Protein AF-A0A812QHF5-F1 (afdb_monomer_lite)

Sequence (185 aa):
EEADETARQLAIQEGIFAGVSSGGAVSAALKIAQEAPGRVVVCIVCDRGDRYLSTGVFAPPPPLHHSCISANLDLTLRSYQRNLKDQHAPIFALFTAPWCPDCMAALPVVDALFAERVRGGSLLRCIVSKTREEWKDASHPLRSDPRWRERPEAKGLVAVPTLAYLGTAAEPLAQPVIQGGLEGL

Structure (mmCIF, N/CA/C/O backbone):
data_AF-A0A812QHF5-F1
#
_entry.id   AF-A0A812QHF5-F1
#
loop_
_atom_site.group_PDB
_atom_site.id
_atom_site.type_symbol
_atom_site.label_atom_id
_atom_site.label_alt_id
_atom_site.label_comp_id
_atom_site.label_asym_id
_atom_site.label_entity_id
_atom_site.label_seq_id
_atom_site.pdbx_PDB_ins_code
_atom_site.Cartn_x
_atom_site.Cartn_y
_atom_site.Cartn_z
_atom_site.occupancy
_atom_site.B_iso_or_equiv
_atom_site.auth_seq_id
_atom_site.auth_comp_id
_atom_site.auth_asym_id
_atom_site.auth_atom_id
_atom_site.pdbx_PDB_model_num
ATOM 1 N N . GLU A 1 1 ? -5.617 8.478 23.107 1.00 78.31 1 GLU A N 1
ATOM 2 C CA . GLU A 1 1 ? -5.020 7.560 22.117 1.00 78.31 1 GLU A CA 1
ATOM 3 C C . GLU A 1 1 ? -5.910 6.351 21.837 1.00 78.31 1 GLU A C 1
ATOM 5 O O . GLU A 1 1 ? -6.571 6.361 20.811 1.00 78.31 1 GLU A O 1
ATOM 10 N N . GLU A 1 2 ? -6.039 5.368 22.738 1.00 86.50 2 GLU A N 1
ATOM 11 C CA . GLU A 1 2 ? -6.873 4.170 22.480 1.00 86.50 2 GLU A CA 1
ATOM 12 C C . GLU A 1 2 ? -8.366 4.489 22.239 1.00 86.50 2 GLU A C 1
ATOM 14 O O . GLU A 1 2 ? -9.003 3.920 21.353 1.00 86.50 2 GLU A O 1
ATOM 19 N N . ALA A 1 3 ? -8.915 5.451 22.988 1.00 91.69 3 ALA A N 1
ATOM 20 C CA . ALA A 1 3 ? -10.287 5.926 22.815 1.00 91.69 3 ALA A CA 1
ATOM 21 C C . ALA A 1 3 ? -10.510 6.628 21.461 1.00 91.69 3 ALA A C 1
ATOM 23 O O . ALA A 1 3 ? -11.536 6.410 20.821 1.00 91.69 3 ALA A O 1
ATOM 24 N N . ASP A 1 4 ? -9.540 7.433 21.014 1.00 90.38 4 ASP A N 1
ATOM 25 C CA . ASP A 1 4 ? -9.599 8.132 19.725 1.00 90.38 4 ASP A CA 1
ATOM 26 C C . ASP A 1 4 ? -9.561 7.127 18.574 1.00 90.38 4 ASP A C 1
ATOM 28 O O . ASP A 1 4 ? -10.355 7.212 17.641 1.00 90.38 4 ASP A O 1
ATOM 32 N N . GLU A 1 5 ? -8.666 6.140 18.666 1.00 88.94 5 GLU A N 1
ATOM 33 C CA . GLU A 1 5 ? -8.550 5.085 17.665 1.00 88.94 5 GLU A CA 1
ATOM 34 C C . GLU A 1 5 ? -9.821 4.241 17.596 1.00 88.94 5 GLU A C 1
ATOM 36 O O . GLU A 1 5 ? -10.368 4.033 16.518 1.00 88.94 5 GLU A O 1
ATOM 41 N N . THR A 1 6 ? -10.368 3.843 18.744 1.00 92.25 6 THR A N 1
ATOM 42 C CA . THR A 1 6 ? -11.626 3.085 18.783 1.00 92.25 6 THR A CA 1
ATOM 43 C C . THR A 1 6 ? -12.793 3.895 18.209 1.00 92.25 6 THR A C 1
ATOM 45 O O . THR A 1 6 ? -13.616 3.344 17.482 1.00 92.25 6 THR A O 1
ATOM 48 N N . ALA A 1 7 ? -12.853 5.210 18.458 1.00 92.12 7 ALA A N 1
ATOM 49 C CA . ALA A 1 7 ? -13.855 6.086 17.846 1.00 92.12 7 ALA A CA 1
ATOM 50 C C . ALA A 1 7 ? -13.726 6.148 16.311 1.00 92.12 7 ALA A C 1
ATOM 52 O O . ALA A 1 7 ? -14.740 6.145 15.610 1.00 92.12 7 ALA A O 1
ATOM 53 N N . ARG A 1 8 ? -12.500 6.147 15.766 1.00 89.31 8 ARG A N 1
ATOM 54 C CA . ARG A 1 8 ? -12.274 6.041 14.311 1.00 89.31 8 ARG A CA 1
ATOM 55 C C . ARG A 1 8 ? -12.711 4.688 13.767 1.00 89.31 8 ARG A C 1
ATOM 57 O O . ARG A 1 8 ? -13.397 4.646 12.749 1.00 89.31 8 ARG A O 1
ATOM 64 N N . GLN A 1 9 ? -12.340 3.600 14.437 1.00 88.50 9 GLN A N 1
ATOM 65 C CA . GLN A 1 9 ? -12.706 2.249 14.011 1.00 88.50 9 GLN A CA 1
ATOM 66 C C . GLN A 1 9 ? -14.226 2.052 14.021 1.00 88.50 9 GLN A C 1
ATOM 68 O O . GLN A 1 9 ? -14.758 1.508 13.062 1.00 88.50 9 GLN A O 1
ATOM 73 N N . LEU A 1 10 ? -14.943 2.584 15.017 1.00 91.12 10 LEU A N 1
ATOM 74 C CA . LEU A 1 10 ? -16.413 2.600 15.034 1.00 91.12 10 LEU A CA 1
ATOM 75 C C . LEU A 1 10 ? -17.010 3.291 13.803 1.00 91.12 10 LEU A C 1
ATOM 77 O O . LEU A 1 10 ? -17.964 2.787 13.213 1.00 91.12 10 LEU A O 1
ATOM 81 N N . ALA A 1 11 ? -16.444 4.424 13.389 1.00 89.88 11 ALA A N 1
ATOM 82 C CA . ALA A 1 11 ? -16.916 5.137 12.208 1.00 89.88 11 ALA A CA 1
ATOM 83 C C . ALA A 1 11 ? -16.627 4.368 10.904 1.00 89.88 11 ALA A C 1
ATOM 85 O O . ALA A 1 11 ? -17.463 4.372 10.004 1.00 89.88 11 ALA A O 1
ATOM 86 N N . ILE A 1 12 ? -15.466 3.710 10.803 1.00 85.44 12 ILE A N 1
ATOM 87 C CA . ILE A 1 12 ? -15.011 3.001 9.593 1.00 85.44 12 ILE A CA 1
ATOM 88 C C . ILE A 1 12 ? -15.673 1.627 9.443 1.00 85.44 12 ILE A C 1
ATOM 90 O O . ILE A 1 12 ? -16.097 1.272 8.347 1.00 85.44 12 ILE A O 1
ATOM 94 N N . GLN A 1 13 ? -15.724 0.847 10.521 1.00 88.81 13 GLN A N 1
ATOM 95 C CA . GLN A 1 13 ? -16.158 -0.551 10.495 1.00 88.81 13 GLN A CA 1
ATOM 96 C C . GLN A 1 13 ? -17.669 -0.683 10.695 1.00 88.81 13 GLN A C 1
ATOM 98 O O . GLN A 1 13 ? -18.311 -1.465 10.004 1.00 88.81 13 GLN A O 1
ATOM 103 N N . GLU A 1 14 ? -18.240 0.121 11.597 1.00 90.31 14 GLU A N 1
ATOM 104 C CA . GLU A 1 14 ? -19.641 -0.009 12.025 1.00 90.31 14 GLU A CA 1
ATOM 105 C C . GLU A 1 14 ? -20.536 1.132 11.512 1.00 90.31 14 GLU A C 1
ATOM 107 O O . GLU A 1 14 ? -21.751 1.117 11.706 1.00 90.31 14 GLU A O 1
ATOM 112 N N . GLY A 1 15 ? -19.957 2.168 10.891 1.00 90.81 15 GLY A N 1
ATOM 113 C CA . GLY A 1 15 ? -20.690 3.374 10.487 1.00 90.81 15 GLY A CA 1
ATOM 114 C C . GLY A 1 15 ? -21.205 4.210 11.667 1.00 90.81 15 GLY A C 1
ATOM 115 O O . GLY A 1 15 ? -22.052 5.088 11.488 1.00 90.81 15 GLY A O 1
ATOM 116 N N . ILE A 1 16 ? -20.708 3.959 12.883 1.00 92.44 16 ILE A N 1
ATOM 117 C CA . ILE A 1 16 ? -21.117 4.664 14.100 1.00 92.44 16 ILE A CA 1
ATOM 118 C C . ILE A 1 16 ? -20.185 5.854 14.310 1.00 92.44 16 ILE A C 1
ATOM 120 O O . ILE A 1 16 ? -19.088 5.743 14.854 1.00 92.44 16 ILE A O 1
ATOM 124 N N . PHE A 1 17 ? -20.642 7.027 13.882 1.00 91.94 17 PHE A N 1
ATOM 125 C CA . PHE A 1 17 ? -19.880 8.262 14.007 1.00 91.94 17 PHE A CA 1
ATOM 126 C C . PHE A 1 17 ? -20.091 8.916 15.383 1.00 91.94 17 PHE A C 1
ATOM 128 O O . PHE A 1 17 ? -21.055 9.661 15.582 1.00 91.94 17 PHE A O 1
ATOM 135 N N . ALA A 1 18 ? -19.193 8.635 16.334 1.00 94.00 18 ALA A N 1
ATOM 136 C CA . ALA A 1 18 ? -19.322 8.993 17.753 1.00 94.00 18 ALA A CA 1
ATOM 137 C C . ALA A 1 18 ? -18.097 9.730 18.322 1.00 94.00 18 ALA A C 1
ATOM 139 O O . ALA A 1 18 ? -17.017 9.689 17.747 1.00 94.00 18 ALA A O 1
ATOM 140 N N . GLY A 1 19 ? -18.234 10.406 19.462 1.00 93.94 19 GLY A N 1
ATOM 141 C CA . GLY A 1 19 ? -17.126 11.110 20.110 1.00 93.94 19 GLY A CA 1
ATOM 142 C C . GLY A 1 19 ? -16.115 10.205 20.822 1.00 93.94 19 GLY A C 1
ATOM 143 O O . GLY A 1 19 ? -16.309 9.000 20.999 1.00 93.94 19 GLY A O 1
ATOM 144 N N . VAL A 1 20 ? -15.028 10.820 21.297 1.00 92.94 20 VAL A N 1
ATOM 145 C CA . VAL A 1 20 ? -13.909 10.133 21.978 1.00 92.94 20 VAL A CA 1
ATOM 146 C C . VAL A 1 20 ? -14.370 9.358 23.212 1.00 92.94 20 VAL A C 1
ATOM 148 O O . VAL A 1 20 ? -13.911 8.244 23.453 1.00 92.94 20 VAL A O 1
ATOM 151 N N . SER A 1 21 ? -15.306 9.911 23.991 1.00 94.88 21 SER A N 1
ATOM 152 C CA . SER A 1 21 ? -15.808 9.227 25.190 1.00 94.88 21 SER A CA 1
ATOM 153 C C . SER A 1 21 ? -16.551 7.936 24.842 1.00 94.88 21 SER A C 1
ATOM 155 O O . SER A 1 21 ? -16.419 6.946 25.560 1.00 94.88 21 SER A O 1
ATOM 157 N N . SER A 1 22 ? -17.293 7.934 23.735 1.00 95.56 22 SER A N 1
ATOM 158 C CA . SER A 1 22 ? -17.960 6.744 23.205 1.00 95.56 22 SER A CA 1
ATOM 159 C C . SER A 1 22 ? -16.938 5.705 22.729 1.00 95.56 22 SER A C 1
ATOM 161 O O . SER A 1 22 ? -17.067 4.524 23.049 1.00 95.56 22 SER A O 1
ATOM 16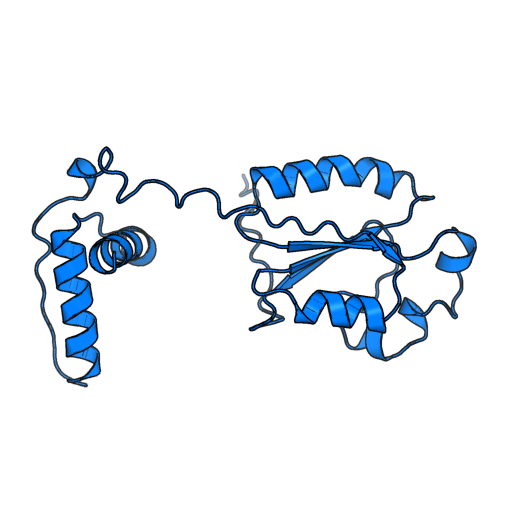3 N N . GLY A 1 23 ? -15.866 6.144 22.057 1.00 94.81 23 GLY A N 1
ATOM 164 C CA . GLY A 1 23 ? -14.737 5.278 21.699 1.00 94.81 23 GLY A CA 1
ATOM 165 C C . GLY A 1 23 ? -14.072 4.631 22.918 1.00 94.81 23 GLY A C 1
ATOM 166 O O . GLY A 1 23 ? -13.796 3.433 22.912 1.00 94.81 23 GLY A O 1
ATOM 167 N N . GLY A 1 24 ? -13.892 5.381 24.008 1.00 95.88 24 GLY A N 1
ATOM 168 C CA . GLY A 1 24 ? -13.383 4.844 25.275 1.00 95.88 24 GLY A CA 1
ATOM 169 C C . GLY A 1 24 ? -14.307 3.795 25.904 1.00 95.88 24 GLY A C 1
ATOM 170 O O . GLY A 1 24 ? -13.834 2.753 26.359 1.00 95.88 24 GLY A O 1
ATOM 171 N N . ALA A 1 25 ? -15.623 4.031 25.888 1.00 97.00 25 ALA A N 1
ATOM 172 C CA . ALA A 1 25 ? -16.605 3.080 26.408 1.00 97.00 25 ALA A CA 1
ATOM 173 C C . ALA A 1 25 ? -16.601 1.759 25.621 1.00 97.00 25 ALA A C 1
ATOM 175 O O . ALA A 1 25 ? -16.616 0.685 26.223 1.00 97.00 25 ALA A O 1
ATOM 176 N N . VAL A 1 26 ? -16.527 1.833 24.289 1.00 96.31 26 VAL A N 1
ATOM 177 C CA . VAL A 1 26 ? -16.445 0.649 23.421 1.00 96.31 26 VAL A CA 1
ATOM 178 C C . VAL A 1 26 ? -15.118 -0.084 23.604 1.00 96.31 26 VAL A C 1
ATOM 180 O O . VAL A 1 26 ? -15.117 -1.306 23.721 1.00 96.31 26 VAL A O 1
ATOM 183 N N . SER A 1 27 ? -13.997 0.635 23.702 1.00 96.31 27 SER A N 1
ATOM 184 C CA . SER A 1 27 ? -12.679 0.033 23.949 1.00 96.31 27 SER A CA 1
ATOM 185 C C . SER A 1 27 ? -12.679 -0.811 25.228 1.00 96.31 27 SER A C 1
ATOM 187 O O . SER A 1 27 ? -12.254 -1.968 25.221 1.00 96.31 27 SER A O 1
ATOM 189 N N . ALA A 1 28 ? -13.233 -0.272 26.318 1.00 96.00 28 ALA A N 1
ATOM 190 C CA . ALA A 1 28 ? -13.381 -1.009 27.568 1.00 96.00 28 ALA A CA 1
ATOM 191 C C . ALA A 1 28 ? -14.347 -2.197 27.430 1.00 96.00 28 ALA A C 1
ATOM 193 O O . ALA A 1 28 ? -14.053 -3.288 27.919 1.00 96.00 28 ALA A O 1
ATOM 194 N N . ALA A 1 29 ? -15.475 -2.015 26.737 1.00 96.19 29 ALA A N 1
ATOM 195 C CA . ALA A 1 29 ? -16.451 -3.078 26.515 1.00 96.19 29 ALA A CA 1
ATOM 196 C C . ALA A 1 29 ? -15.866 -4.262 25.731 1.00 96.19 29 ALA A C 1
ATOM 198 O O . ALA A 1 29 ? -16.124 -5.408 26.093 1.00 96.19 29 ALA A O 1
ATOM 199 N N . LEU A 1 30 ? -15.041 -4.004 24.711 1.00 94.25 30 LEU A N 1
ATOM 200 C CA . LEU A 1 30 ? -14.354 -5.043 23.939 1.00 94.25 30 LEU A CA 1
ATOM 201 C C . LEU A 1 30 ? -13.401 -5.865 24.814 1.00 94.25 30 LEU A C 1
ATOM 203 O O . LEU A 1 30 ? -13.400 -7.091 24.722 1.00 94.25 30 LEU A O 1
ATOM 207 N N . LYS A 1 31 ? -12.643 -5.215 25.705 1.00 94.50 31 LYS A N 1
ATOM 208 C CA . LYS A 1 31 ? -11.763 -5.906 26.666 1.00 94.50 31 LYS A CA 1
ATOM 209 C C . LYS A 1 31 ? -12.563 -6.786 27.628 1.00 94.50 31 LYS A C 1
ATOM 211 O O . LYS A 1 31 ? -12.249 -7.958 27.797 1.00 94.50 31 LYS A O 1
ATOM 216 N N . ILE A 1 32 ? -13.655 -6.258 28.184 1.00 94.94 32 ILE A N 1
ATOM 217 C CA . ILE A 1 32 ? -14.549 -7.023 29.071 1.00 94.94 32 ILE A CA 1
ATOM 218 C C . ILE A 1 32 ? -15.164 -8.219 28.331 1.00 94.94 32 ILE A C 1
ATOM 220 O O . ILE A 1 32 ? -15.255 -9.312 28.886 1.00 94.94 32 ILE A O 1
ATOM 224 N N . ALA A 1 33 ? -15.572 -8.040 27.074 1.00 94.50 33 ALA A N 1
ATOM 225 C CA . ALA A 1 33 ? -16.158 -9.109 26.270 1.00 94.50 33 ALA A CA 1
ATOM 226 C C . ALA A 1 33 ? -15.165 -10.252 25.997 1.00 94.50 33 ALA A C 1
ATOM 228 O O . ALA A 1 33 ? -15.573 -11.413 25.970 1.00 94.50 33 ALA A O 1
ATOM 229 N N . GLN A 1 34 ? -13.871 -9.946 25.846 1.00 94.62 34 GLN A N 1
ATOM 230 C CA . GLN A 1 34 ? -12.817 -10.960 25.710 1.00 94.62 34 GLN A CA 1
ATOM 231 C C . GLN A 1 34 ? -12.650 -11.796 26.987 1.00 94.62 34 GLN A C 1
ATOM 233 O O . GLN A 1 34 ? -12.414 -13.000 26.905 1.00 94.62 34 GLN A O 1
ATOM 238 N N . GLU A 1 35 ? -12.811 -11.183 28.161 1.00 95.31 35 GLU A N 1
ATOM 239 C CA . GLU A 1 35 ? -12.695 -11.859 29.460 1.00 95.31 35 GLU A CA 1
ATOM 240 C C . GLU A 1 35 ? -13.971 -12.621 29.868 1.00 95.31 35 GLU A C 1
ATOM 242 O O . GLU A 1 35 ? -13.915 -13.528 30.701 1.00 95.31 35 GLU A O 1
ATOM 247 N N . ALA A 1 36 ? -15.123 -12.288 29.277 1.00 93.06 36 ALA A N 1
ATOM 248 C CA . ALA A 1 36 ? -16.430 -12.847 29.624 1.00 93.06 36 ALA A CA 1
ATOM 249 C C . ALA A 1 36 ? -17.132 -13.527 28.425 1.00 93.06 36 ALA A C 1
ATOM 251 O O . ALA A 1 36 ? -18.208 -13.083 28.000 1.00 93.06 36 ALA A O 1
ATOM 252 N N . PRO A 1 37 ? -16.581 -14.632 27.885 1.00 91.88 37 PRO A N 1
ATOM 253 C CA . PRO A 1 37 ? -17.155 -15.312 26.729 1.00 91.88 37 PRO A CA 1
ATOM 254 C C . PRO A 1 37 ? -18.575 -15.824 27.011 1.00 91.88 37 PRO A C 1
ATOM 256 O O . PRO A 1 37 ? -18.877 -16.352 28.083 1.00 91.88 37 PRO A O 1
ATOM 259 N N . GLY A 1 38 ? -19.467 -15.668 26.030 1.00 93.38 38 GLY A N 1
ATOM 260 C CA . GLY A 1 38 ? -20.874 -16.072 26.138 1.00 93.38 38 GLY A CA 1
ATOM 261 C C . GLY A 1 38 ? -21.758 -15.119 26.952 1.00 93.38 38 GLY A C 1
ATOM 262 O O . GLY A 1 38 ? -22.914 -15.446 27.222 1.00 93.38 38 GLY A O 1
ATOM 263 N N . ARG A 1 39 ? -21.250 -13.947 27.355 1.00 94.56 39 ARG A N 1
ATOM 264 C CA . ARG A 1 39 ? -22.036 -12.879 27.990 1.00 94.56 39 ARG A CA 1
ATOM 265 C C . ARG A 1 39 ? -22.313 -11.741 27.010 1.00 94.56 39 ARG A C 1
ATOM 267 O O . ARG A 1 39 ? -21.562 -11.515 26.069 1.00 94.56 39 ARG A O 1
ATOM 274 N N . VAL A 1 40 ? -23.397 -11.010 27.266 1.00 95.62 40 VAL A N 1
ATOM 275 C CA . VAL A 1 40 ? -23.729 -9.779 26.539 1.00 95.62 40 VAL A CA 1
ATOM 276 C C . VAL A 1 40 ? -23.149 -8.596 27.303 1.00 95.62 40 VAL A C 1
ATOM 278 O O . VAL A 1 40 ? -23.470 -8.400 28.476 1.00 95.62 40 VAL A O 1
ATOM 281 N N . VAL A 1 41 ? -22.308 -7.810 26.635 1.00 94.69 41 VAL A N 1
ATOM 282 C CA . VAL A 1 41 ? -21.746 -6.561 27.159 1.00 94.69 41 VAL A CA 1
ATOM 283 C C . VAL A 1 41 ? -22.426 -5.396 26.451 1.00 94.69 41 VAL A C 1
ATOM 285 O O . VAL A 1 41 ? -22.581 -5.413 25.233 1.00 94.69 41 VAL A O 1
ATOM 288 N N . VAL A 1 42 ? -22.845 -4.392 27.219 1.00 95.50 42 VAL A N 1
ATOM 289 C CA . VAL A 1 42 ? -23.514 -3.192 26.704 1.00 95.50 42 VAL A CA 1
ATOM 290 C C . VAL A 1 42 ? -22.688 -1.968 27.078 1.00 95.50 42 VAL A C 1
ATOM 292 O O . VAL A 1 42 ? -22.259 -1.829 28.222 1.00 95.50 42 VAL A O 1
ATOM 295 N N . CYS A 1 43 ? -22.502 -1.060 26.125 1.00 94.94 43 CYS A N 1
ATOM 296 C CA . CYS A 1 43 ? -21.908 0.256 26.336 1.00 94.94 43 CYS A CA 1
ATOM 297 C C . CYS A 1 43 ? -22.767 1.342 25.680 1.00 94.94 43 CYS A C 1
ATOM 299 O O . CYS A 1 43 ? -23.596 1.059 24.816 1.00 94.94 43 CYS A O 1
ATOM 301 N N . ILE A 1 44 ? -22.571 2.590 26.103 1.00 95.56 44 ILE A N 1
ATOM 302 C CA . ILE A 1 44 ? -23.371 3.733 25.657 1.00 95.56 44 ILE A CA 1
ATOM 303 C C . ILE A 1 44 ? -22.528 4.622 24.747 1.00 95.56 44 ILE A C 1
ATOM 305 O O . ILE A 1 44 ? -21.427 5.030 25.114 1.00 95.56 44 ILE A O 1
ATOM 309 N N . VAL A 1 45 ? -23.094 4.966 23.592 1.00 95.19 45 VAL A N 1
ATOM 310 C CA . VAL A 1 45 ? -22.614 6.053 22.737 1.00 95.19 45 VAL A CA 1
ATOM 311 C C . VAL A 1 45 ? -23.274 7.342 23.222 1.00 95.19 45 VAL A C 1
ATOM 313 O O . VAL A 1 45 ? -24.492 7.492 23.134 1.00 95.19 45 VAL A O 1
ATOM 316 N N . CYS A 1 46 ? -22.488 8.236 23.816 1.00 90.56 46 CYS A N 1
ATOM 317 C CA . CYS A 1 46 ? -22.993 9.402 24.544 1.00 90.56 46 CYS A CA 1
ATOM 318 C C . CYS A 1 46 ? -23.142 10.663 23.677 1.00 90.56 46 CYS A C 1
ATOM 320 O O . CYS A 1 46 ? -23.760 11.636 24.111 1.00 90.56 46 CYS A O 1
ATOM 322 N N . ASP A 1 47 ? -22.612 10.653 22.454 1.00 91.50 47 ASP A N 1
ATOM 323 C CA . ASP A 1 47 ? -22.597 11.790 21.539 1.00 91.50 47 ASP A CA 1
ATOM 324 C C . ASP A 1 47 ? -22.364 11.388 20.072 1.00 91.50 47 ASP A C 1
ATOM 326 O O . ASP A 1 47 ? -22.041 10.247 19.744 1.00 91.50 47 ASP A O 1
ATOM 330 N N . ARG A 1 48 ? -22.546 12.363 19.172 1.00 90.81 48 ARG A N 1
ATOM 331 C CA . ARG A 1 48 ? -22.257 12.239 17.739 1.00 90.81 48 ARG A CA 1
ATOM 332 C C . ARG A 1 48 ? -20.875 12.813 17.411 1.00 90.81 48 ARG A C 1
ATOM 334 O O . ARG A 1 48 ? -20.436 13.793 18.018 1.00 90.81 48 ARG A O 1
ATOM 341 N N . GLY A 1 49 ? -20.212 12.210 16.428 1.00 86.88 49 GLY A N 1
ATOM 342 C CA . GLY A 1 49 ? -18.843 12.527 16.013 1.00 86.88 49 GLY A CA 1
ATOM 343 C C . GLY A 1 49 ? -18.669 13.879 15.310 1.00 86.88 49 GLY A C 1
ATOM 344 O O . GLY A 1 49 ? -17.552 14.389 15.247 1.00 86.88 49 GLY A O 1
ATOM 345 N N . ASP A 1 50 ? -19.745 14.516 14.833 1.00 89.12 50 ASP A N 1
ATOM 346 C CA . ASP A 1 50 ? -19.700 15.790 14.092 1.00 89.12 50 ASP A CA 1
ATOM 347 C C . ASP A 1 50 ? -19.098 16.932 14.919 1.00 89.12 50 ASP A C 1
ATOM 349 O O . ASP A 1 50 ? -18.397 17.796 14.392 1.00 89.12 50 ASP A O 1
ATOM 353 N N . ARG A 1 51 ? -19.271 16.873 16.242 1.00 87.12 51 ARG A N 1
ATOM 354 C CA . ARG A 1 51 ? -18.682 17.818 17.201 1.00 87.12 51 ARG A CA 1
ATOM 355 C C . ARG A 1 51 ? -17.154 17.754 17.284 1.00 87.12 51 ARG A C 1
ATOM 357 O O . ARG A 1 51 ? -16.546 18.659 17.846 1.00 87.12 51 ARG A O 1
ATOM 364 N N . TYR A 1 52 ? -16.538 16.709 16.736 1.00 87.00 52 TYR A N 1
ATOM 365 C CA . TYR A 1 52 ? -15.106 16.420 16.853 1.00 87.00 52 TYR A CA 1
ATOM 366 C C . TYR A 1 52 ? -14.349 16.586 15.528 1.00 87.00 52 TYR A C 1
ATOM 368 O O . TYR A 1 52 ? -13.159 16.289 15.445 1.00 87.00 52 TYR A O 1
ATOM 376 N N . LEU A 1 53 ? -15.000 17.096 14.478 1.00 84.44 53 LEU A N 1
ATOM 377 C CA . LEU A 1 53 ? -14.351 17.309 13.179 1.00 84.44 53 LEU A CA 1
ATOM 378 C C . LEU A 1 53 ? -13.173 18.293 13.262 1.00 84.44 53 LEU A C 1
ATOM 380 O O . LEU A 1 53 ? -12.159 18.100 12.598 1.00 84.44 53 LEU A O 1
ATOM 384 N N . SER A 1 54 ? -13.269 19.317 14.114 1.00 85.12 54 SER A N 1
ATOM 385 C CA . SER A 1 54 ? -12.213 20.320 14.301 1.00 85.12 54 SER A CA 1
ATOM 386 C C . SER A 1 54 ? -11.147 19.925 15.326 1.00 85.12 54 SER A C 1
ATOM 388 O O . SER A 1 54 ? -10.168 20.650 15.482 1.00 85.12 54 SER A O 1
ATOM 390 N N . THR A 1 55 ? -11.320 18.815 16.053 1.00 82.62 55 THR A N 1
ATOM 391 C CA . THR A 1 55 ? -10.393 18.404 17.124 1.00 82.62 55 THR A CA 1
ATOM 392 C C . THR A 1 55 ? -9.262 17.508 16.621 1.00 82.62 55 THR A C 1
ATOM 394 O O . THR A 1 55 ? -8.346 17.196 17.375 1.00 82.62 55 THR A O 1
ATOM 397 N N . GLY A 1 56 ? -9.321 17.074 15.358 1.00 81.38 56 GLY A N 1
ATOM 398 C CA . GLY A 1 56 ? -8.337 16.171 14.761 1.00 81.38 56 GLY A CA 1
ATOM 399 C C . GLY A 1 56 ? -8.551 14.689 15.087 1.00 81.38 56 GLY A C 1
ATOM 400 O O . GLY A 1 56 ? -7.829 13.846 14.561 1.00 81.38 56 GLY A O 1
ATOM 401 N N . VAL A 1 57 ? -9.570 14.338 15.880 1.00 83.44 57 VAL A N 1
ATOM 402 C CA . VAL A 1 57 ? -9.929 12.934 16.171 1.00 83.44 57 VAL A CA 1
ATOM 403 C C . VAL A 1 57 ? -10.221 12.179 14.877 1.00 83.44 57 VAL A C 1
ATOM 405 O O . VAL A 1 57 ? -9.715 11.081 14.684 1.00 83.44 57 VAL A O 1
ATOM 408 N N . PHE A 1 58 ? -10.946 12.812 13.955 1.00 83.81 58 PHE A N 1
ATOM 409 C CA . PHE A 1 58 ? -11.252 12.282 12.623 1.00 83.81 58 PHE A CA 1
ATOM 410 C C . PHE A 1 58 ? -10.389 12.876 11.515 1.00 83.81 58 PHE A C 1
ATOM 412 O O . PHE A 1 58 ? -10.702 12.702 10.336 1.00 83.81 58 PHE A O 1
ATOM 419 N N . ALA A 1 59 ? -9.320 13.597 11.867 1.00 73.25 59 ALA A N 1
ATOM 420 C CA . ALA A 1 59 ? -8.372 13.991 10.845 1.00 73.25 59 ALA A CA 1
ATOM 421 C C . ALA A 1 59 ? -7.845 12.714 10.178 1.00 73.25 59 ALA A C 1
ATOM 423 O O . ALA A 1 59 ? -7.594 11.721 10.875 1.00 73.25 59 ALA A O 1
ATOM 424 N N . PRO A 1 60 ? -7.684 12.715 8.842 1.00 58.19 60 PRO A N 1
ATOM 425 C CA . PRO A 1 60 ? -6.987 11.626 8.186 1.00 58.19 60 PRO A CA 1
ATOM 426 C C . PRO A 1 60 ? -5.655 11.431 8.916 1.00 58.19 60 PRO A C 1
ATOM 428 O O . PRO A 1 60 ? -5.042 12.436 9.299 1.00 58.19 60 PRO A O 1
ATOM 431 N N . PRO A 1 61 ? -5.212 10.178 9.134 1.00 52.22 61 PRO A N 1
ATOM 432 C CA . PRO A 1 61 ? -3.961 9.934 9.832 1.00 52.22 61 PRO A CA 1
ATOM 433 C C . PRO A 1 61 ? -2.878 10.809 9.194 1.00 52.22 61 PRO A C 1
ATOM 435 O O . PRO A 1 61 ? -2.895 10.950 7.956 1.00 52.22 61 PRO A O 1
ATOM 438 N N . PRO A 1 62 ? -1.997 11.436 10.006 1.00 45.41 62 PRO A N 1
ATOM 439 C CA . PRO A 1 62 ? -0.908 12.237 9.469 1.00 45.41 62 PRO A CA 1
ATOM 440 C C . PRO A 1 62 ? -0.226 11.405 8.384 1.00 45.41 62 PRO A C 1
ATOM 442 O O . PRO A 1 62 ? -0.123 10.185 8.561 1.00 45.41 62 PRO A O 1
ATOM 445 N N . PRO A 1 63 ? 0.156 12.005 7.240 1.00 45.59 63 PRO A N 1
ATOM 446 C CA . PRO A 1 63 ? 0.812 11.255 6.183 1.00 45.59 63 PRO A CA 1
ATOM 447 C C . PRO A 1 63 ? 1.952 10.475 6.827 1.00 45.59 63 PRO A C 1
ATOM 449 O O . PRO A 1 63 ? 2.867 11.074 7.393 1.00 45.59 63 PRO A O 1
ATOM 452 N N . LEU A 1 64 ? 1.827 9.141 6.836 1.00 44.50 64 LEU A N 1
ATOM 453 C CA . LEU A 1 64 ? 2.863 8.278 7.380 1.00 44.50 64 LEU A CA 1
ATOM 454 C C . LEU A 1 64 ? 4.145 8.685 6.668 1.00 44.50 64 LEU A C 1
ATOM 456 O O . LEU A 1 64 ? 4.155 8.774 5.437 1.00 44.50 64 LEU A O 1
ATOM 460 N N . HIS A 1 65 ? 5.162 9.021 7.460 1.00 41.53 65 HIS A N 1
ATOM 461 C CA . HIS A 1 65 ? 6.463 9.461 6.983 1.00 41.53 65 HIS A CA 1
ATOM 462 C C . HIS A 1 65 ? 6.872 8.549 5.824 1.00 41.53 65 HIS A C 1
ATOM 464 O O . HIS A 1 65 ? 7.018 7.339 5.986 1.00 41.53 65 HIS A O 1
ATOM 470 N N . HIS A 1 66 ? 6.942 9.122 4.630 1.00 41.06 66 HIS A N 1
ATOM 471 C CA . HIS A 1 66 ? 7.182 8.407 3.388 1.00 41.06 66 HIS A CA 1
ATOM 472 C C . HIS A 1 66 ? 8.625 7.914 3.395 1.00 41.06 66 HIS A C 1
ATOM 474 O O . HIS A 1 66 ? 9.532 8.579 2.903 1.00 41.06 66 HIS A O 1
ATOM 480 N N . SER A 1 67 ? 8.856 6.715 3.917 1.00 43.94 67 SER A N 1
ATOM 481 C CA . SER A 1 67 ? 10.004 5.909 3.523 1.00 43.94 67 SER A CA 1
ATOM 482 C C . SER A 1 67 ? 9.691 5.265 2.175 1.00 43.94 67 SER A C 1
ATOM 484 O O . SER A 1 67 ? 9.607 4.047 2.051 1.00 43.94 67 SER A O 1
ATOM 486 N N . CYS A 1 68 ? 9.525 6.091 1.137 1.00 42.72 68 CYS A N 1
ATOM 487 C CA . CYS A 1 68 ? 9.748 5.640 -0.231 1.00 42.72 68 CYS A CA 1
ATOM 488 C C . CYS A 1 68 ? 11.238 5.305 -0.344 1.00 42.72 68 CYS A C 1
ATOM 490 O O . CYS A 1 68 ? 12.044 6.117 -0.793 1.00 42.72 68 CYS A O 1
ATOM 492 N N . ILE A 1 69 ? 11.629 4.113 0.107 1.00 49.62 69 ILE A N 1
ATOM 493 C CA . ILE A 1 69 ? 12.969 3.579 -0.122 1.00 49.62 69 ILE A CA 1
ATOM 494 C C . ILE A 1 69 ? 13.015 3.165 -1.593 1.00 49.62 69 ILE A C 1
ATOM 496 O O . ILE A 1 69 ? 12.880 1.994 -1.930 1.00 49.62 69 ILE A O 1
ATOM 500 N N . SER A 1 70 ? 13.181 4.147 -2.481 1.00 50.72 70 SER A N 1
ATOM 501 C CA . SER A 1 70 ? 13.567 3.905 -3.870 1.00 50.72 70 SER A CA 1
ATOM 502 C C . SER A 1 70 ? 15.016 3.423 -3.876 1.00 50.72 70 SER A C 1
ATOM 504 O O . SER A 1 70 ? 15.947 4.197 -4.079 1.00 50.72 70 SER A O 1
ATOM 506 N N . ALA A 1 71 ? 15.220 2.137 -3.615 1.00 54.59 71 ALA A N 1
ATOM 507 C CA . ALA A 1 71 ? 16.495 1.492 -3.873 1.00 54.59 71 ALA A CA 1
ATOM 508 C C . ALA A 1 71 ? 16.513 1.059 -5.341 1.00 54.59 71 ALA A C 1
ATOM 510 O O . ALA A 1 71 ? 15.723 0.204 -5.739 1.00 54.59 71 ALA A O 1
ATOM 511 N N . ASN A 1 72 ? 17.401 1.654 -6.141 1.00 56.00 72 ASN A N 1
ATOM 512 C CA . ASN A 1 72 ? 17.733 1.126 -7.461 1.00 56.00 72 ASN A CA 1
ATOM 513 C C . ASN A 1 72 ? 18.578 -0.126 -7.260 1.00 56.00 72 ASN A C 1
ATOM 515 O O . ASN A 1 72 ? 19.732 -0.051 -6.833 1.00 56.00 72 ASN A O 1
ATOM 519 N N . LEU A 1 73 ? 17.978 -1.278 -7.523 1.00 61.38 73 LEU A N 1
ATOM 520 C CA . LEU A 1 73 ? 18.598 -2.561 -7.276 1.00 61.38 73 LEU A CA 1
ATOM 521 C C . LEU A 1 73 ? 19.034 -3.207 -8.589 1.00 61.38 73 LEU A C 1
ATOM 523 O O . LEU A 1 73 ? 18.180 -3.590 -9.387 1.00 61.38 73 LEU A O 1
ATOM 527 N N . ASP A 1 74 ? 20.344 -3.404 -8.772 1.00 63.75 74 ASP A N 1
ATOM 528 C CA . ASP A 1 74 ? 20.840 -4.408 -9.721 1.00 63.75 74 ASP A CA 1
ATOM 529 C C 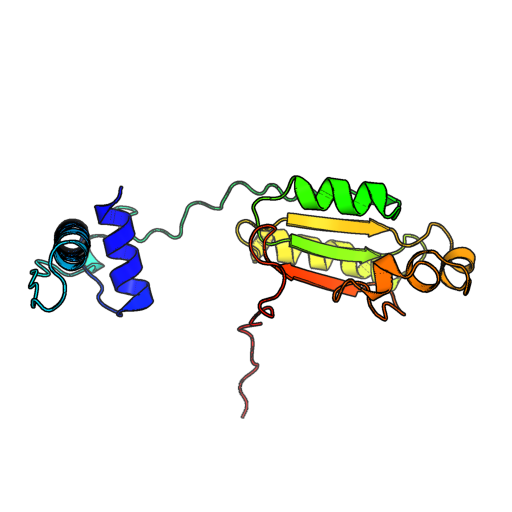. ASP A 1 74 ? 20.308 -5.772 -9.248 1.00 63.75 74 ASP A C 1
ATOM 531 O O . ASP A 1 74 ? 20.613 -6.217 -8.132 1.00 63.75 74 ASP A O 1
ATOM 535 N N . LEU A 1 75 ? 19.447 -6.398 -10.057 1.00 68.38 75 LEU A N 1
ATOM 536 C CA . LEU A 1 75 ? 18.561 -7.478 -9.623 1.00 68.38 75 LEU A CA 1
ATOM 537 C C . LEU A 1 75 ? 19.281 -8.820 -9.423 1.00 68.38 75 LEU A C 1
ATOM 539 O O . LEU A 1 75 ? 19.081 -9.801 -10.136 1.00 68.38 75 LEU A O 1
ATOM 543 N N . THR A 1 76 ? 20.098 -8.889 -8.378 1.00 72.50 76 THR A N 1
ATOM 544 C CA . THR A 1 76 ? 20.572 -10.152 -7.817 1.00 72.50 76 THR A CA 1
ATOM 545 C C . THR A 1 76 ? 19.577 -10.649 -6.773 1.00 72.50 76 THR A C 1
ATOM 547 O O . THR A 1 76 ? 19.069 -9.876 -5.957 1.00 72.50 76 THR A O 1
ATOM 550 N N . LEU A 1 77 ? 19.329 -11.963 -6.743 1.00 70.25 77 LEU A N 1
ATOM 551 C CA . LEU A 1 77 ? 18.385 -12.562 -5.792 1.00 70.25 77 LEU A CA 1
ATOM 552 C C . LEU A 1 77 ? 18.736 -12.224 -4.334 1.00 70.25 77 LEU A C 1
ATOM 554 O O . LEU A 1 77 ? 17.851 -11.937 -3.535 1.00 70.25 77 LEU A O 1
ATOM 558 N N . ARG A 1 78 ? 20.032 -12.211 -3.993 1.00 73.31 78 ARG A N 1
ATOM 559 C CA . ARG A 1 78 ? 20.502 -11.866 -2.642 1.00 73.31 78 ARG A CA 1
ATOM 560 C C . ARG A 1 78 ? 20.135 -10.438 -2.258 1.00 73.31 78 ARG A C 1
ATOM 562 O O . ARG A 1 78 ? 19.665 -10.213 -1.146 1.00 73.31 78 ARG A O 1
ATOM 569 N N . SER A 1 79 ? 20.348 -9.488 -3.165 1.00 72.75 79 SER A N 1
ATOM 570 C CA . SER A 1 79 ? 20.040 -8.089 -2.891 1.00 72.75 79 SER A CA 1
ATOM 571 C C . SER A 1 79 ? 18.530 -7.864 -2.812 1.00 72.75 79 SER A C 1
ATOM 573 O O . SER A 1 79 ? 18.063 -7.144 -1.934 1.00 72.75 79 SER A O 1
ATOM 575 N N . TYR A 1 80 ? 17.753 -8.563 -3.646 1.00 74.56 80 TYR A N 1
ATOM 576 C CA . TYR A 1 80 ? 16.291 -8.513 -3.614 1.00 74.56 80 TYR A CA 1
ATOM 577 C C . TYR A 1 80 ? 15.748 -9.039 -2.281 1.00 74.56 80 TYR A C 1
ATOM 579 O O . TYR A 1 80 ? 15.022 -8.343 -1.580 1.00 74.56 80 TYR A O 1
ATOM 587 N N . GLN A 1 81 ? 16.193 -10.226 -1.862 1.00 74.88 81 GLN A N 1
ATOM 588 C CA . GLN A 1 81 ? 15.792 -10.832 -0.590 1.00 74.88 81 GLN A CA 1
ATOM 589 C C . GLN A 1 81 ? 16.182 -9.994 0.626 1.00 74.88 81 GLN A C 1
ATOM 591 O O . GLN A 1 81 ? 15.409 -9.909 1.576 1.00 74.88 81 GLN A O 1
ATOM 596 N N . ARG A 1 82 ? 17.37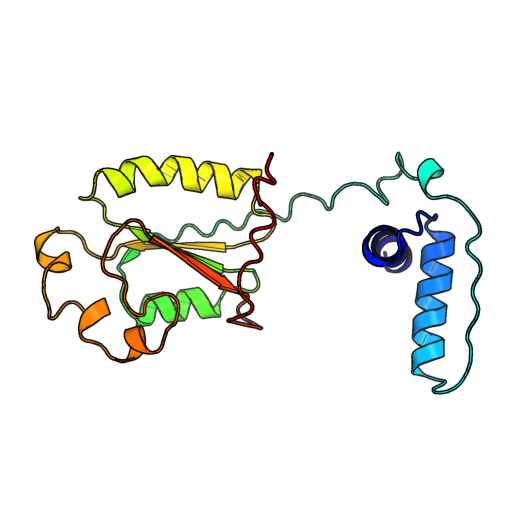5 -9.389 0.618 1.00 74.19 82 ARG A N 1
ATOM 597 C CA . ARG A 1 82 ? 17.813 -8.508 1.704 1.00 74.19 82 ARG A CA 1
ATOM 598 C C . ARG A 1 82 ? 16.888 -7.300 1.831 1.00 74.19 82 ARG A C 1
ATOM 600 O O . ARG A 1 82 ? 16.392 -7.047 2.917 1.00 74.19 82 ARG A O 1
ATOM 607 N N . ASN A 1 83 ? 16.602 -6.621 0.720 1.00 71.44 83 ASN A N 1
ATOM 608 C CA . ASN A 1 83 ? 15.732 -5.448 0.736 1.00 71.44 83 ASN A CA 1
ATOM 609 C C . ASN A 1 83 ? 14.292 -5.778 1.137 1.00 71.44 83 ASN A C 1
ATOM 611 O O . ASN A 1 83 ? 13.651 -4.920 1.728 1.00 71.44 83 ASN A O 1
ATOM 615 N N . LEU A 1 84 ? 13.802 -6.994 0.863 1.00 71.62 84 LEU A N 1
ATOM 616 C CA . LEU A 1 84 ? 12.485 -7.444 1.325 1.00 71.62 84 LEU A CA 1
ATOM 617 C C . LEU A 1 84 ? 12.411 -7.640 2.844 1.00 71.62 84 LEU A C 1
ATOM 619 O O . LEU A 1 84 ? 11.398 -7.296 3.444 1.00 71.62 84 LEU A O 1
ATOM 623 N N . LYS A 1 85 ? 13.459 -8.197 3.467 1.00 67.12 85 LYS A N 1
ATOM 624 C CA . LYS A 1 85 ? 13.464 -8.514 4.908 1.00 67.12 85 LYS A CA 1
ATOM 625 C C . LYS A 1 85 ? 13.405 -7.281 5.806 1.00 67.12 85 LYS A C 1
ATOM 627 O O . LYS A 1 85 ? 12.907 -7.380 6.918 1.00 67.12 85 LYS A O 1
ATOM 632 N N . ASP A 1 86 ? 13.899 -6.148 5.320 1.00 63.44 86 ASP A N 1
ATOM 633 C CA . ASP A 1 86 ? 13.993 -4.918 6.108 1.00 63.44 86 ASP A CA 1
ATOM 634 C C . ASP A 1 86 ? 12.688 -4.087 6.080 1.00 63.44 86 ASP A C 1
ATOM 636 O O . ASP A 1 86 ? 12.607 -3.030 6.709 1.00 63.44 86 ASP A O 1
ATOM 640 N N . GLN A 1 87 ? 11.650 -4.539 5.362 1.00 64.00 87 GLN A N 1
ATOM 641 C CA . GLN A 1 87 ? 10.401 -3.790 5.195 1.00 64.00 87 GLN A CA 1
ATOM 642 C C . GLN A 1 87 ? 9.321 -4.257 6.169 1.00 64.00 87 GLN A C 1
ATOM 644 O O . GLN A 1 87 ? 9.030 -5.440 6.266 1.00 64.00 87 GLN A O 1
ATOM 649 N N . HIS A 1 88 ? 8.657 -3.306 6.820 1.00 59.84 88 HIS A N 1
ATOM 650 C CA . HIS A 1 88 ? 7.532 -3.555 7.735 1.00 59.84 88 HIS A CA 1
ATOM 651 C C . HIS A 1 88 ? 6.194 -3.050 7.160 1.00 59.84 88 HIS A C 1
ATOM 653 O O . HIS A 1 88 ? 5.194 -2.960 7.863 1.00 59.84 88 HIS A O 1
ATOM 659 N N . ALA A 1 89 ? 6.190 -2.696 5.873 1.00 64.06 89 ALA A N 1
ATOM 660 C CA . ALA A 1 89 ? 5.124 -2.001 5.159 1.00 64.06 89 ALA A CA 1
ATOM 661 C C . ALA A 1 89 ? 4.675 -2.800 3.922 1.00 64.06 89 ALA A C 1
ATOM 663 O O . ALA A 1 89 ? 5.419 -3.681 3.482 1.00 64.06 89 ALA A O 1
ATOM 664 N N . PRO A 1 90 ? 3.497 -2.508 3.332 1.00 65.38 90 PRO A N 1
ATOM 665 C CA . PRO A 1 90 ? 3.126 -3.036 2.024 1.00 65.38 90 PRO A CA 1
ATOM 666 C C . PRO A 1 90 ? 4.209 -2.723 0.983 1.00 65.38 90 PRO A C 1
ATOM 668 O O . PRO A 1 90 ? 4.570 -1.562 0.786 1.00 65.38 90 PRO A O 1
ATOM 671 N N . ILE A 1 91 ? 4.734 -3.756 0.329 1.00 77.31 91 ILE A N 1
ATOM 672 C CA . ILE A 1 91 ? 5.863 -3.663 -0.595 1.00 77.31 91 ILE A CA 1
ATOM 673 C C . ILE A 1 91 ? 5.354 -3.781 -2.027 1.00 77.31 91 ILE A C 1
ATOM 675 O O . ILE A 1 91 ? 4.614 -4.700 -2.379 1.00 77.31 91 ILE A O 1
ATOM 679 N N . PHE A 1 92 ? 5.813 -2.876 -2.876 1.00 84.00 92 PHE A N 1
ATOM 680 C CA . PHE A 1 92 ? 5.619 -2.918 -4.313 1.00 84.00 92 PHE A CA 1
ATOM 681 C C . PHE A 1 92 ? 6.977 -3.088 -4.987 1.00 84.00 92 PHE A C 1
ATOM 683 O O . PHE A 1 92 ? 7.933 -2.401 -4.635 1.00 84.00 92 PHE A O 1
ATOM 690 N N . ALA A 1 93 ? 7.072 -3.984 -5.963 1.00 85.69 93 ALA A N 1
ATOM 691 C CA . ALA A 1 93 ? 8.252 -4.141 -6.804 1.00 85.69 93 ALA A CA 1
ATOM 692 C C . ALA A 1 93 ? 7.947 -3.639 -8.213 1.00 85.69 93 ALA A C 1
ATOM 694 O O . ALA A 1 93 ? 7.054 -4.153 -8.884 1.00 85.69 93 ALA A O 1
ATOM 695 N N . LEU A 1 94 ? 8.703 -2.645 -8.669 1.00 88.69 94 LEU A N 1
ATOM 696 C CA . LEU A 1 94 ? 8.669 -2.166 -10.043 1.00 88.69 94 LEU A CA 1
ATOM 697 C C . LEU A 1 94 ? 9.905 -2.689 -10.779 1.00 88.69 94 LEU A C 1
ATOM 699 O O . LEU A 1 94 ? 11.018 -2.215 -10.551 1.00 88.69 94 LEU A O 1
ATOM 703 N N . PHE A 1 95 ? 9.704 -3.655 -11.668 1.00 89.56 95 PHE A N 1
ATOM 704 C CA . PHE A 1 95 ? 10.736 -4.193 -12.548 1.00 89.56 95 PHE A CA 1
ATOM 705 C C . PHE A 1 95 ? 10.892 -3.293 -13.771 1.00 89.56 95 PHE A C 1
ATOM 707 O O . PHE A 1 95 ? 9.943 -3.123 -14.537 1.00 89.56 95 PHE A O 1
ATOM 714 N N . THR A 1 96 ? 12.076 -2.716 -13.959 1.00 91.88 96 THR A N 1
ATOM 715 C CA . THR A 1 96 ? 12.376 -1.760 -15.032 1.00 91.88 96 THR A CA 1
ATOM 716 C C . THR A 1 96 ? 13.714 -2.049 -15.695 1.00 91.88 96 THR A C 1
ATOM 718 O O . THR A 1 96 ? 14.506 -2.866 -15.224 1.00 91.88 96 THR A O 1
ATOM 721 N N . ALA A 1 97 ? 13.980 -1.356 -16.800 1.00 91.12 97 ALA A N 1
ATOM 722 C CA . ALA A 1 97 ? 15.289 -1.332 -17.425 1.00 91.12 97 ALA A CA 1
ATOM 723 C C . ALA A 1 97 ? 15.611 0.066 -17.985 1.00 91.12 97 ALA A C 1
ATOM 725 O O . ALA A 1 97 ? 14.728 0.692 -18.576 1.00 91.12 97 ALA A O 1
ATOM 726 N N . PRO A 1 98 ? 16.861 0.553 -17.867 1.00 89.56 98 PRO A N 1
ATOM 727 C CA . PRO A 1 98 ? 17.244 1.902 -18.293 1.00 89.56 98 PRO A CA 1
ATOM 728 C C . PRO A 1 98 ? 17.234 2.081 -19.818 1.00 89.56 98 PRO A C 1
ATOM 730 O O . PRO A 1 98 ? 17.093 3.193 -20.313 1.00 89.56 98 PRO A O 1
ATOM 733 N N . TRP A 1 99 ? 17.368 0.989 -20.574 1.00 91.25 99 TRP A N 1
ATOM 734 C CA . TRP A 1 99 ? 17.320 0.990 -22.039 1.00 91.25 99 TRP A CA 1
ATOM 735 C C . TRP A 1 99 ? 15.893 0.948 -22.603 1.00 91.25 99 TRP A C 1
ATOM 737 O O . TRP A 1 99 ? 15.716 1.042 -23.816 1.00 91.25 99 TRP A O 1
ATOM 747 N N . CYS A 1 100 ? 14.873 0.753 -21.761 1.00 92.31 100 CYS A N 1
ATOM 748 C CA . CYS A 1 100 ? 13.485 0.612 -22.190 1.00 92.31 100 CYS A CA 1
ATOM 749 C C . CYS A 1 100 ? 12.770 1.977 -22.146 1.00 92.31 100 CYS A C 1
ATOM 751 O O . CYS A 1 100 ? 12.600 2.529 -21.056 1.00 92.31 100 CYS A O 1
ATOM 753 N N . PRO A 1 101 ? 12.306 2.518 -23.292 1.00 92.62 101 PRO A N 1
ATOM 754 C CA . PRO A 1 101 ? 11.596 3.798 -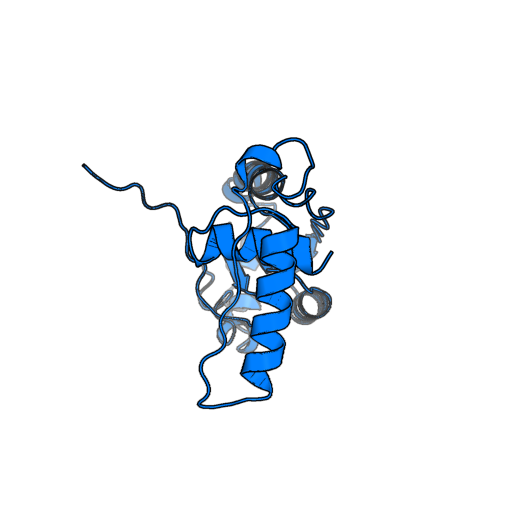23.323 1.00 92.62 101 PRO A CA 1
ATOM 755 C C . PRO A 1 101 ? 10.323 3.803 -22.468 1.00 92.62 101 PRO A C 1
ATOM 757 O O . PRO A 1 101 ? 10.085 4.764 -21.741 1.00 92.62 101 PRO A O 1
ATOM 760 N N . ASP A 1 102 ? 9.562 2.703 -22.483 1.00 93.44 102 ASP A N 1
ATOM 761 C CA . ASP A 1 102 ? 8.338 2.563 -21.684 1.00 93.44 102 ASP A CA 1
ATOM 762 C C . ASP A 1 102 ? 8.637 2.601 -20.181 1.00 93.44 102 ASP A C 1
ATOM 764 O O . ASP A 1 102 ? 7.888 3.196 -19.410 1.00 93.44 102 ASP A O 1
ATOM 768 N N . CYS A 1 103 ? 9.771 2.032 -19.753 1.00 91.75 103 CYS A N 1
ATOM 769 C CA . CYS A 1 103 ? 10.220 2.144 -18.367 1.00 91.75 103 CYS A CA 1
ATOM 770 C C . CYS A 1 103 ? 10.500 3.602 -18.004 1.00 91.75 103 CYS A C 1
ATOM 772 O O . CYS A 1 103 ? 10.000 4.080 -16.991 1.00 91.75 103 CYS A O 1
ATOM 774 N N . MET A 1 104 ? 11.263 4.317 -18.834 1.00 89.69 104 MET A N 1
ATOM 775 C CA . MET A 1 104 ? 11.624 5.712 -18.567 1.00 89.69 104 MET A CA 1
ATOM 776 C C . MET A 1 104 ? 10.400 6.632 -18.519 1.00 89.69 104 MET A C 1
ATOM 778 O O . MET A 1 104 ? 10.350 7.528 -17.680 1.00 89.69 104 MET A O 1
ATOM 782 N N . ALA A 1 105 ? 9.396 6.377 -19.362 1.00 88.19 105 ALA A N 1
ATOM 783 C CA . ALA A 1 105 ? 8.124 7.093 -19.335 1.00 88.19 105 ALA A CA 1
ATOM 784 C C . ALA A 1 105 ? 7.265 6.735 -18.107 1.00 88.19 105 ALA A C 1
ATOM 786 O O . ALA A 1 105 ? 6.587 7.601 -17.556 1.00 88.19 105 ALA A O 1
ATOM 787 N N . ALA A 1 106 ? 7.306 5.479 -17.652 1.00 87.06 106 ALA A N 1
ATOM 788 C CA . ALA A 1 106 ? 6.522 5.015 -16.510 1.00 87.06 106 ALA A CA 1
ATOM 789 C C . ALA A 1 106 ? 7.064 5.501 -15.157 1.00 87.06 106 ALA A C 1
ATOM 791 O O . ALA A 1 106 ? 6.271 5.748 -14.251 1.00 87.06 106 ALA A O 1
ATOM 792 N N . LEU A 1 107 ? 8.385 5.657 -15.002 1.00 85.19 107 LEU A N 1
ATOM 793 C CA . LEU A 1 107 ? 9.013 6.055 -13.731 1.00 85.19 107 LEU A CA 1
ATOM 794 C C . LEU A 1 107 ? 8.378 7.306 -13.087 1.00 85.19 107 LEU A C 1
ATOM 796 O O . LEU A 1 107 ? 7.919 7.180 -11.955 1.00 85.19 107 LEU A O 1
ATOM 800 N N . PRO A 1 108 ? 8.271 8.476 -13.754 1.00 83.25 108 PRO A N 1
ATOM 801 C CA . PRO A 1 108 ? 7.686 9.666 -13.127 1.00 83.25 108 PRO A CA 1
ATOM 802 C C . PRO A 1 108 ? 6.199 9.497 -12.781 1.00 83.25 108 PRO A C 1
ATOM 804 O O . PRO A 1 108 ? 5.727 10.068 -11.801 1.00 83.25 108 PRO A O 1
ATOM 807 N N . VAL A 1 109 ? 5.461 8.693 -13.555 1.00 84.12 109 VAL A N 1
ATOM 808 C CA . VAL A 1 109 ? 4.043 8.403 -13.296 1.00 84.12 109 VAL A CA 1
ATOM 809 C C . VAL A 1 109 ? 3.893 7.550 -12.040 1.00 84.12 109 VAL A C 1
ATOM 811 O O . VAL A 1 109 ? 3.077 7.860 -11.176 1.00 84.12 109 VAL A O 1
ATOM 814 N N . VAL A 1 110 ? 4.699 6.494 -11.914 1.00 84.44 110 VAL A N 1
ATOM 815 C CA . VAL A 1 110 ? 4.704 5.642 -10.719 1.00 84.44 110 VAL A CA 1
ATOM 816 C C . VAL A 1 110 ? 5.128 6.452 -9.495 1.00 84.44 110 VAL A C 1
ATOM 818 O O . VAL A 1 110 ? 4.517 6.320 -8.441 1.00 84.44 110 VAL A O 1
ATOM 821 N N . ASP A 1 111 ? 6.096 7.352 -9.634 1.00 80.75 111 ASP A N 1
ATOM 822 C CA . ASP A 1 111 ? 6.573 8.179 -8.522 1.00 80.75 111 ASP A CA 1
ATOM 823 C C . ASP A 1 111 ? 5.488 9.101 -7.987 1.00 80.75 111 ASP A C 1
ATOM 825 O O . ASP A 1 111 ? 5.262 9.147 -6.778 1.00 80.75 111 ASP A O 1
ATOM 829 N N . ALA A 1 112 ? 4.772 9.779 -8.886 1.00 75.00 112 ALA A N 1
ATOM 830 C CA . ALA A 1 112 ? 3.639 10.618 -8.520 1.00 75.00 112 ALA A CA 1
ATOM 831 C C . ALA A 1 112 ? 2.524 9.797 -7.852 1.00 75.00 112 ALA A C 1
ATOM 833 O O . ALA A 1 112 ? 2.017 10.180 -6.800 1.00 75.00 112 ALA A O 1
ATOM 834 N N . LEU A 1 113 ? 2.191 8.622 -8.402 1.00 76.38 113 LEU A N 1
ATOM 835 C CA . LEU A 1 113 ? 1.179 7.732 -7.823 1.00 76.38 113 LEU A CA 1
ATOM 836 C C . LEU A 1 113 ? 1.533 7.303 -6.397 1.00 76.38 113 LEU A C 1
ATOM 838 O O . LEU A 1 113 ? 0.667 7.305 -5.521 1.00 76.38 113 LEU A O 1
ATOM 842 N N . PHE A 1 114 ? 2.791 6.947 -6.148 1.00 75.12 114 PHE A N 1
ATOM 843 C CA . PHE A 1 114 ? 3.233 6.528 -4.821 1.00 75.12 114 PHE A CA 1
ATOM 844 C C . PHE A 1 114 ? 3.333 7.699 -3.844 1.00 75.12 114 PHE A C 1
ATOM 846 O O . PHE A 1 114 ? 2.996 7.527 -2.675 1.00 75.12 114 PHE A O 1
ATOM 853 N N . ALA A 1 115 ? 3.718 8.886 -4.314 1.00 68.69 115 ALA A N 1
ATOM 854 C CA . ALA A 1 115 ? 3.749 10.094 -3.496 1.00 68.69 115 ALA A CA 1
ATOM 855 C C . ALA A 1 115 ? 2.345 10.566 -3.076 1.00 68.69 115 ALA A C 1
ATOM 857 O O . ALA A 1 115 ? 2.158 11.009 -1.944 1.00 68.69 115 ALA A O 1
ATOM 858 N N . GLU A 1 116 ? 1.353 10.465 -3.965 1.00 63.25 116 GLU A N 1
ATOM 859 C CA . GLU A 1 116 ? 0.008 11.005 -3.731 1.00 63.25 116 GLU A CA 1
ATOM 860 C C . GLU A 1 116 ? -0.967 9.992 -3.121 1.00 63.25 116 GLU A C 1
ATOM 862 O O . GLU A 1 116 ? -1.818 10.360 -2.307 1.00 63.25 116 GLU A O 1
ATOM 867 N N . ARG A 1 117 ? -0.894 8.722 -3.542 1.00 59.25 117 ARG A N 1
ATOM 868 C CA . ARG A 1 117 ? -1.972 7.744 -3.311 1.00 59.25 117 ARG A CA 1
ATOM 869 C C . ARG A 1 117 ? -1.581 6.551 -2.447 1.00 59.25 117 ARG A C 1
ATOM 871 O O . ARG A 1 117 ? -2.471 5.932 -1.868 1.00 59.25 117 ARG A O 1
ATOM 878 N N . VAL A 1 118 ? -0.295 6.224 -2.316 1.00 63.53 118 VAL A N 1
ATOM 879 C CA . VAL A 1 118 ? 0.157 5.064 -1.528 1.00 63.53 118 VAL A CA 1
ATOM 880 C C . VAL A 1 118 ? 0.607 5.520 -0.141 1.00 63.53 118 VAL A C 1
ATOM 882 O O . VAL A 1 118 ? 1.718 6.005 0.052 1.00 63.53 118 VAL A O 1
ATOM 885 N N . ARG A 1 119 ? -0.262 5.355 0.861 1.00 59.94 119 ARG A N 1
ATOM 886 C CA . ARG A 1 119 ? 0.067 5.690 2.255 1.00 59.94 119 ARG A CA 1
ATOM 887 C C . ARG A 1 119 ? 0.823 4.545 2.926 1.00 59.94 119 ARG A C 1
ATOM 889 O O . ARG A 1 119 ? 0.289 3.448 3.048 1.00 59.94 119 ARG A O 1
ATOM 896 N N . GLY A 1 120 ? 2.039 4.824 3.399 1.00 62.44 120 GLY A N 1
ATOM 897 C CA . GLY A 1 120 ? 2.806 3.904 4.247 1.00 62.44 120 GLY A CA 1
ATOM 898 C C . GLY A 1 120 ? 3.299 2.634 3.549 1.00 62.44 120 GLY A C 1
ATOM 899 O O . GLY A 1 120 ? 3.430 1.618 4.218 1.00 62.44 120 GLY A O 1
ATOM 900 N N . GLY A 1 121 ? 3.543 2.671 2.233 1.00 68.06 121 GLY A N 1
ATOM 901 C CA . GLY A 1 121 ? 4.105 1.555 1.461 1.00 68.06 121 GLY A CA 1
ATOM 902 C C . GLY A 1 121 ? 5.536 1.808 0.977 1.00 68.06 121 GLY A C 1
ATOM 903 O O . GLY A 1 121 ? 5.967 2.954 0.853 1.00 68.06 121 GLY A O 1
ATOM 904 N N . SER A 1 122 ? 6.256 0.730 0.669 1.00 75.19 122 SER A N 1
ATOM 905 C CA . SER A 1 122 ? 7.623 0.760 0.133 1.00 75.19 122 SER A CA 1
ATOM 906 C C . SER A 1 122 ? 7.630 0.404 -1.354 1.00 75.19 122 SER A C 1
ATOM 908 O O . SER A 1 122 ? 7.011 -0.579 -1.757 1.00 75.19 122 SER A O 1
ATOM 910 N N . LEU A 1 123 ? 8.366 1.163 -2.172 1.00 79.31 123 LEU A N 1
ATOM 911 C CA . LEU A 1 123 ? 8.549 0.893 -3.603 1.00 79.31 123 LEU A CA 1
ATOM 912 C C . LEU A 1 123 ? 9.989 0.455 -3.899 1.00 79.31 123 LEU A C 1
ATOM 914 O O . LEU A 1 123 ? 10.907 1.270 -3.879 1.00 79.31 123 LEU A O 1
ATOM 918 N N . LEU A 1 124 ? 10.179 -0.817 -4.245 1.00 80.81 124 LEU A N 1
ATOM 919 C CA . LEU A 1 124 ? 11.453 -1.377 -4.690 1.00 80.81 124 LEU A CA 1
ATOM 920 C C . LEU A 1 124 ? 11.598 -1.248 -6.209 1.00 80.81 124 LEU A C 1
ATOM 922 O O . LEU A 1 124 ? 10.829 -1.846 -6.962 1.00 80.81 124 LEU A O 1
ATOM 926 N N . ARG A 1 125 ? 12.622 -0.525 -6.677 1.00 84.06 125 ARG A N 1
ATOM 927 C CA . ARG A 1 125 ? 12.930 -0.419 -8.110 1.00 84.06 125 ARG A CA 1
ATOM 928 C C . ARG A 1 125 ? 13.963 -1.456 -8.512 1.00 84.06 125 ARG A C 1
ATOM 930 O O . ARG A 1 125 ? 15.142 -1.370 -8.179 1.00 84.06 125 ARG A O 1
ATOM 937 N N . CYS A 1 126 ? 13.499 -2.446 -9.247 1.00 85.31 126 CYS A N 1
ATOM 938 C CA . CYS A 1 126 ? 14.276 -3.600 -9.652 1.00 85.31 126 CYS A CA 1
ATOM 939 C C . CYS A 1 126 ? 14.763 -3.403 -11.087 1.00 85.31 126 CYS A C 1
ATOM 941 O O . CYS A 1 126 ? 13.982 -3.546 -12.025 1.00 85.31 126 CYS A O 1
ATOM 943 N N . ILE A 1 127 ? 16.048 -3.100 -11.273 1.00 88.81 127 ILE A N 1
ATOM 944 C CA . ILE A 1 127 ? 16.644 -3.013 -12.609 1.00 88.81 127 ILE A CA 1
ATOM 945 C C . ILE A 1 127 ? 16.937 -4.433 -13.082 1.00 88.81 127 ILE A C 1
ATOM 947 O O . ILE A 1 127 ? 17.840 -5.092 -12.566 1.00 88.81 127 ILE A O 1
ATOM 951 N N . VAL A 1 128 ? 16.161 -4.914 -14.055 1.00 88.25 128 VAL A N 1
ATOM 952 C CA . VAL A 1 128 ? 16.265 -6.305 -14.521 1.00 88.25 128 VAL A CA 1
ATOM 953 C C . VAL A 1 128 ? 17.565 -6.563 -15.276 1.00 88.25 128 VAL A C 1
ATOM 955 O O . VAL A 1 128 ? 18.124 -7.643 -15.141 1.00 88.25 128 VAL A O 1
ATOM 958 N N . SER A 1 129 ? 18.055 -5.585 -16.040 1.00 88.38 129 SER A N 1
ATOM 959 C CA . SER A 1 129 ? 19.313 -5.663 -16.786 1.00 88.38 129 SER A CA 1
ATOM 960 C C . SER A 1 129 ? 19.809 -4.272 -17.185 1.00 88.38 129 SER A C 1
ATOM 962 O O . SER A 1 129 ? 19.033 -3.310 -17.213 1.00 88.38 129 SER A O 1
ATOM 964 N N . LYS A 1 130 ? 21.090 -4.163 -17.557 1.00 87.31 130 LYS A N 1
ATOM 965 C CA . LYS A 1 130 ? 21.673 -2.915 -18.087 1.00 87.31 130 LYS A CA 1
ATOM 966 C C . LYS A 1 130 ? 21.574 -2.834 -19.604 1.00 87.31 130 LYS A C 1
ATOM 968 O O . LYS A 1 130 ? 21.585 -1.730 -20.145 1.00 87.31 130 LYS A O 1
ATOM 973 N N . THR A 1 131 ? 21.418 -3.975 -20.276 1.00 89.69 131 THR A N 1
ATOM 974 C CA . THR A 1 131 ? 21.294 -4.063 -21.737 1.00 89.69 131 THR A CA 1
ATOM 975 C C . THR A 1 131 ? 20.082 -4.889 -22.170 1.00 89.69 131 THR A C 1
ATOM 977 O O . THR A 1 131 ? 19.563 -5.732 -21.425 1.00 89.69 131 THR A O 1
ATOM 980 N N . ARG A 1 132 ? 19.599 -4.639 -23.392 1.00 90.88 132 ARG A N 1
ATOM 981 C CA . ARG A 1 132 ? 18.446 -5.353 -23.960 1.00 90.88 132 ARG A CA 1
ATOM 982 C C . ARG A 1 132 ? 18.795 -6.805 -24.283 1.00 90.88 132 ARG A C 1
ATOM 984 O O . ARG A 1 132 ? 17.923 -7.669 -24.243 1.00 90.88 132 ARG A O 1
ATOM 991 N N . GLU A 1 133 ? 20.053 -7.061 -24.606 1.00 91.56 133 GLU A N 1
ATOM 992 C CA . GLU A 1 133 ? 20.614 -8.362 -24.956 1.00 91.56 133 GLU A CA 1
ATOM 993 C C . GLU A 1 133 ? 20.619 -9.280 -23.733 1.00 91.56 133 GLU A C 1
ATOM 995 O O . GLU A 1 133 ? 20.042 -10.364 -23.799 1.00 91.56 133 GLU A O 1
ATOM 1000 N N . GLU A 1 134 ? 21.132 -8.799 -22.593 1.00 89.44 134 GLU A N 1
ATOM 1001 C CA . GLU A 1 134 ? 21.040 -9.492 -21.297 1.00 89.44 134 GLU A CA 1
ATOM 1002 C C . GLU A 1 134 ? 19.590 -9.857 -20.970 1.00 89.44 134 GLU A C 1
ATOM 1004 O O . GLU A 1 134 ? 19.293 -10.991 -20.598 1.00 89.44 134 GLU A O 1
ATOM 1009 N N . TRP A 1 135 ? 18.659 -8.915 -21.159 1.00 89.00 135 TRP A N 1
ATOM 1010 C CA . TRP A 1 135 ? 17.248 -9.168 -20.879 1.00 89.00 135 TRP A CA 1
ATOM 1011 C C . TRP A 1 135 ? 16.626 -10.199 -21.811 1.00 89.00 135 TRP A C 1
ATOM 1013 O O . TRP A 1 135 ? 15.673 -10.852 -21.407 1.00 89.00 135 TRP A O 1
ATOM 1023 N N . LYS A 1 136 ? 17.097 -10.359 -23.046 1.00 87.56 136 LYS A N 1
ATOM 1024 C CA . LYS A 1 136 ? 16.557 -11.357 -23.983 1.00 87.56 136 LYS A CA 1
ATOM 1025 C C . LYS A 1 136 ? 17.155 -12.744 -23.784 1.00 87.56 136 LYS A C 1
ATOM 1027 O O . LYS A 1 136 ? 16.581 -13.710 -24.282 1.00 87.56 136 LYS A O 1
ATOM 1032 N N . ASP A 1 137 ? 18.267 -12.849 -23.066 1.00 88.56 137 ASP A N 1
ATOM 1033 C CA . ASP A 1 137 ? 18.943 -14.116 -22.832 1.00 88.56 137 ASP A CA 1
ATOM 1034 C C . ASP A 1 137 ? 18.027 -15.103 -22.079 1.00 88.56 137 ASP A C 1
ATOM 1036 O O . ASP A 1 137 ? 17.402 -14.784 -21.059 1.00 88.56 137 ASP A O 1
ATOM 1040 N N . ALA A 1 138 ? 17.928 -16.331 -22.589 1.00 86.19 138 ALA A N 1
ATOM 1041 C CA . ALA A 1 138 ? 17.169 -17.404 -21.950 1.00 86.19 138 ALA A CA 1
ATOM 1042 C C . ALA A 1 138 ? 17.801 -17.844 -20.616 1.00 86.19 138 ALA A C 1
ATOM 1044 O O . ALA A 1 138 ? 17.094 -18.303 -19.717 1.00 86.19 138 ALA A O 1
ATOM 1045 N N . SER A 1 139 ? 19.116 -17.667 -20.473 1.00 86.44 139 SER A N 1
ATOM 1046 C CA . SER A 1 139 ? 19.882 -17.935 -19.256 1.00 86.44 139 SER A CA 1
ATOM 1047 C C . SER A 1 139 ? 19.758 -16.833 -18.199 1.00 86.44 139 SER A C 1
ATOM 1049 O O . SER A 1 139 ? 20.240 -17.016 -17.079 1.00 86.44 139 SER A O 1
ATOM 1051 N N . HIS A 1 140 ? 19.071 -15.725 -18.507 1.00 86.62 140 HIS A N 1
ATOM 1052 C CA . HIS A 1 140 ? 18.869 -14.617 -17.578 1.00 86.62 140 HIS A CA 1
ATOM 1053 C C . HIS A 1 140 ? 18.319 -15.111 -16.224 1.00 86.62 140 HIS A C 1
ATOM 1055 O O . HIS A 1 140 ? 17.354 -15.882 -16.225 1.00 86.62 140 HIS A O 1
ATOM 1061 N N . PRO A 1 141 ? 18.847 -14.657 -15.067 1.00 81.94 141 PRO A N 1
ATOM 1062 C CA . PRO A 1 141 ? 18.499 -15.204 -13.751 1.00 81.94 141 PRO A CA 1
ATOM 1063 C C . PRO A 1 141 ? 16.997 -15.251 -13.456 1.00 81.94 141 PRO A C 1
ATOM 1065 O O . PRO A 1 141 ? 16.513 -16.250 -12.939 1.00 81.94 141 PRO A O 1
ATOM 1068 N N . LEU A 1 142 ? 16.238 -14.220 -13.847 1.00 81.69 142 LEU A N 1
ATOM 1069 C CA . LEU A 1 142 ? 14.773 -14.199 -13.685 1.00 81.69 142 LEU A CA 1
ATOM 1070 C C . LEU A 1 142 ? 14.039 -15.327 -14.437 1.00 81.69 142 LEU A C 1
ATOM 1072 O O . LEU A 1 142 ? 12.916 -15.670 -14.077 1.00 81.69 142 LEU A O 1
ATOM 1076 N N . ARG A 1 143 ? 14.653 -15.907 -15.476 1.00 81.56 143 ARG A N 1
ATOM 1077 C CA . ARG A 1 143 ? 14.102 -17.033 -16.245 1.00 81.56 143 ARG A CA 1
ATOM 1078 C C . ARG A 1 143 ? 14.709 -18.366 -15.842 1.00 81.56 143 ARG A C 1
ATOM 1080 O O . ARG A 1 143 ? 13.983 -19.362 -15.801 1.00 81.56 143 ARG A O 1
ATOM 1087 N N . SER A 1 144 ? 16.017 -18.400 -15.600 1.00 81.88 144 SER A N 1
ATOM 1088 C CA . SER A 1 144 ? 16.787 -19.630 -15.411 1.00 81.88 144 SER A CA 1
ATOM 1089 C C . SER A 1 144 ? 16.818 -20.114 -13.962 1.00 81.88 144 SER A C 1
ATOM 1091 O O . SER A 1 144 ? 16.798 -21.323 -13.742 1.00 81.88 144 SER A O 1
ATOM 1093 N N . ASP A 1 145 ? 16.812 -19.212 -12.977 1.00 82.81 145 ASP A N 1
ATOM 1094 C CA . ASP A 1 145 ? 16.887 -19.569 -11.559 1.00 82.81 145 ASP A CA 1
ATOM 1095 C C . ASP A 1 145 ? 15.486 -19.932 -11.018 1.00 82.81 145 ASP A C 1
ATOM 1097 O O . ASP A 1 145 ? 14.587 -19.080 -10.988 1.00 82.81 145 ASP A O 1
ATOM 1101 N N . PRO A 1 146 ? 15.270 -21.182 -10.560 1.00 80.25 146 PRO A N 1
ATOM 1102 C CA . PRO A 1 146 ? 13.970 -21.647 -10.074 1.00 80.25 146 PRO A CA 1
ATOM 1103 C C . PRO A 1 146 ? 13.406 -20.813 -8.921 1.00 80.25 146 PRO A C 1
ATOM 1105 O O . PRO 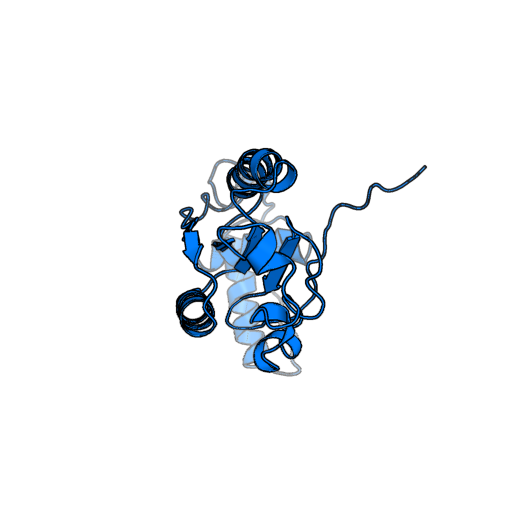A 1 146 ? 12.190 -20.670 -8.805 1.00 80.25 146 PRO A O 1
ATOM 1108 N N . ARG A 1 147 ? 14.272 -20.188 -8.115 1.00 79.38 147 ARG A N 1
ATOM 1109 C CA . ARG A 1 147 ? 13.876 -19.386 -6.947 1.00 79.38 147 ARG A CA 1
ATOM 1110 C C . ARG A 1 147 ? 13.087 -18.133 -7.323 1.00 79.38 147 ARG A C 1
ATOM 1112 O O . ARG A 1 147 ? 12.350 -17.608 -6.493 1.00 79.38 147 ARG A O 1
ATOM 1119 N N . TRP A 1 148 ? 13.229 -17.645 -8.557 1.00 76.62 148 TRP A N 1
ATOM 1120 C CA . TRP A 1 148 ? 12.380 -16.574 -9.087 1.00 76.62 148 TRP A CA 1
ATOM 1121 C C . TRP A 1 148 ? 11.028 -17.093 -9.586 1.00 76.62 148 TRP A C 1
ATOM 1123 O O . TRP A 1 148 ? 10.039 -16.375 -9.502 1.00 76.62 148 TRP A O 1
ATOM 1133 N N . ARG A 1 149 ? 10.943 -18.348 -10.047 1.00 70.94 149 ARG A N 1
ATOM 1134 C CA . ARG A 1 149 ? 9.678 -18.962 -10.495 1.00 70.94 149 ARG A CA 1
ATOM 1135 C C . ARG A 1 149 ? 8.744 -19.318 -9.343 1.00 70.94 149 ARG A C 1
ATOM 1137 O O . ARG A 1 149 ? 7.534 -19.383 -9.542 1.00 70.94 149 ARG A O 1
ATOM 1144 N N . GLU A 1 150 ? 9.298 -19.557 -8.161 1.00 73.25 150 GLU A N 1
ATOM 1145 C CA . GLU A 1 150 ? 8.537 -19.794 -6.928 1.00 73.25 150 GLU A CA 1
ATOM 1146 C C . GLU A 1 150 ? 7.891 -18.513 -6.379 1.00 73.25 150 GLU A C 1
ATOM 1148 O O . GLU A 1 150 ? 6.971 -18.590 -5.570 1.00 73.25 150 GLU A O 1
ATOM 1153 N N . ARG A 1 151 ? 8.336 -17.336 -6.838 1.00 74.06 151 ARG A N 1
ATOM 1154 C CA . ARG A 1 151 ? 7.833 -16.032 -6.400 1.00 74.06 151 ARG A CA 1
ATOM 1155 C C . ARG A 1 151 ? 6.694 -15.553 -7.294 1.00 74.06 151 ARG A C 1
ATOM 1157 O O . ARG A 1 151 ? 6.956 -15.290 -8.466 1.00 74.06 151 ARG A O 1
ATOM 1164 N N . PRO A 1 152 ? 5.460 -15.402 -6.791 1.00 70.88 152 PRO A N 1
ATOM 1165 C CA . PRO A 1 152 ? 4.310 -14.987 -7.598 1.00 70.88 152 PRO A CA 1
ATOM 1166 C C . PRO A 1 152 ? 4.543 -13.695 -8.384 1.00 70.88 152 PRO A C 1
ATOM 1168 O O . PRO A 1 152 ? 4.079 -13.578 -9.512 1.00 70.88 152 PRO A O 1
ATOM 1171 N N . GLU A 1 153 ? 5.304 -12.759 -7.819 1.00 72.94 153 GLU A N 1
ATOM 1172 C CA . GLU A 1 153 ? 5.608 -11.459 -8.416 1.00 72.94 153 GLU A CA 1
ATOM 1173 C C . GLU A 1 153 ? 6.603 -11.498 -9.583 1.00 72.94 153 GLU A C 1
ATOM 1175 O O . GLU A 1 153 ? 6.626 -10.590 -10.411 1.00 72.94 153 GLU A O 1
ATOM 1180 N N . ALA A 1 154 ? 7.447 -12.529 -9.635 1.00 71.56 154 ALA A N 1
ATOM 1181 C CA . ALA A 1 154 ? 8.502 -12.681 -10.636 1.00 71.56 154 ALA A CA 1
ATOM 1182 C C . ALA A 1 154 ? 8.239 -13.873 -11.569 1.00 71.56 154 ALA A C 1
ATOM 1184 O O . ALA A 1 154 ? 8.839 -13.987 -12.643 1.00 71.56 154 ALA A O 1
ATOM 1185 N N . LYS A 1 155 ? 7.316 -14.759 -11.180 1.00 70.81 155 LYS A N 1
ATOM 1186 C CA . LYS A 1 155 ? 6.885 -15.916 -11.952 1.00 70.81 155 LYS A CA 1
ATOM 1187 C C . LYS A 1 155 ? 6.261 -15.453 -13.263 1.00 70.81 155 LYS A C 1
ATOM 1189 O O . LYS A 1 155 ? 5.160 -14.919 -13.295 1.00 70.81 155 LYS A O 1
ATOM 1194 N N . GLY A 1 156 ? 6.962 -15.719 -14.362 1.00 71.56 156 GLY A N 1
ATOM 1195 C CA . GLY A 1 156 ? 6.484 -15.367 -15.698 1.00 71.56 156 GLY A CA 1
ATOM 1196 C C . GLY A 1 156 ? 6.703 -13.902 -16.072 1.00 71.56 156 GLY A C 1
ATOM 1197 O O . GLY A 1 156 ? 6.070 -13.429 -17.011 1.00 71.56 156 GLY A O 1
ATOM 1198 N N . LEU A 1 157 ? 7.608 -13.189 -15.390 1.00 82.00 157 LEU A N 1
ATOM 1199 C CA . LEU A 1 157 ? 8.021 -11.851 -15.806 1.00 82.00 157 LEU A CA 1
ATOM 1200 C C . LEU A 1 157 ? 8.694 -11.913 -17.191 1.00 82.00 157 LEU A C 1
ATOM 1202 O O . LEU A 1 157 ? 9.848 -12.320 -17.332 1.00 82.00 157 LEU A O 1
ATOM 1206 N N . VAL A 1 158 ? 7.948 -11.527 -18.226 1.00 81.81 158 VAL A N 1
ATOM 1207 C CA . VAL A 1 158 ? 8.388 -11.568 -19.635 1.00 81.81 158 VAL A CA 1
ATOM 1208 C C . VAL A 1 158 ? 8.631 -10.183 -20.231 1.00 81.81 158 VAL A C 1
ATOM 1210 O O . VAL A 1 158 ? 9.338 -10.069 -21.232 1.00 81.81 158 VAL A O 1
ATOM 1213 N N . ALA A 1 159 ? 8.100 -9.134 -19.602 1.00 87.06 159 ALA A N 1
ATOM 1214 C CA . ALA A 1 159 ? 8.161 -7.762 -20.088 1.00 87.06 159 ALA A CA 1
ATOM 1215 C C . ALA A 1 159 ? 8.489 -6.776 -18.960 1.00 87.06 159 ALA A C 1
ATOM 1217 O O . ALA A 1 159 ? 8.226 -7.036 -17.789 1.00 87.06 159 ALA A O 1
ATOM 1218 N N . VAL A 1 160 ? 9.058 -5.633 -19.335 1.00 90.69 160 VAL A N 1
ATOM 1219 C CA . VAL A 1 160 ? 9.251 -4.465 -18.469 1.00 90.69 160 VAL A CA 1
ATOM 1220 C C . VAL A 1 160 ? 8.662 -3.231 -19.172 1.00 90.69 160 VAL A C 1
ATOM 1222 O O . VAL A 1 160 ? 8.706 -3.198 -20.404 1.00 90.69 160 VAL A O 1
ATOM 1225 N N . PRO A 1 161 ? 8.138 -2.230 -18.439 1.00 93.06 161 PRO A N 1
ATOM 1226 C CA . PRO A 1 161 ? 8.010 -2.191 -16.982 1.00 93.06 161 PRO A CA 1
ATOM 1227 C C . PRO A 1 161 ? 6.922 -3.147 -16.463 1.00 93.06 161 PRO A C 1
ATOM 1229 O O . PRO A 1 161 ? 5.928 -3.386 -17.138 1.00 93.06 161 PRO A O 1
ATOM 1232 N N . THR A 1 162 ? 7.097 -3.701 -15.262 1.00 90.38 162 THR A N 1
ATOM 1233 C CA . THR A 1 162 ? 6.051 -4.473 -14.559 1.00 90.38 162 THR A CA 1
ATOM 1234 C C . THR A 1 162 ? 6.008 -4.062 -13.098 1.00 90.38 162 THR A C 1
ATOM 1236 O O . THR A 1 162 ? 7.034 -4.091 -12.421 1.00 90.38 162 THR A O 1
ATOM 1239 N N . LEU A 1 163 ? 4.824 -3.693 -12.613 1.00 88.88 163 LEU A N 1
ATOM 1240 C CA . LEU A 1 163 ? 4.574 -3.379 -11.210 1.00 88.88 163 LEU A CA 1
ATOM 1241 C C . LEU A 1 163 ? 3.873 -4.566 -10.545 1.00 88.88 163 LEU A C 1
ATOM 1243 O O . LEU A 1 163 ? 2.817 -4.994 -11.004 1.00 88.88 163 LEU A O 1
ATOM 1247 N N . ALA A 1 164 ? 4.444 -5.069 -9.457 1.00 86.25 164 ALA A N 1
ATOM 1248 C CA . ALA A 1 164 ? 3.886 -6.152 -8.663 1.00 86.25 164 ALA A CA 1
ATOM 1249 C C . ALA A 1 164 ? 3.672 -5.702 -7.215 1.00 86.25 164 ALA A C 1
ATOM 1251 O O . ALA A 1 164 ? 4.528 -5.043 -6.624 1.00 86.25 164 ALA A O 1
ATOM 1252 N N . TYR A 1 165 ? 2.536 -6.082 -6.636 1.00 82.88 165 TYR A N 1
ATOM 1253 C CA . TYR A 1 165 ? 2.270 -5.927 -5.209 1.00 82.88 165 TYR A CA 1
ATOM 1254 C C . TYR A 1 165 ? 2.682 -7.199 -4.472 1.00 82.88 165 TYR A C 1
ATOM 1256 O O . TYR A 1 165 ? 2.265 -8.292 -4.853 1.00 82.88 165 TYR A O 1
ATOM 1264 N N . LEU A 1 166 ? 3.491 -7.056 -3.427 1.00 77.00 166 LEU A N 1
ATOM 1265 C CA . LEU A 1 166 ? 4.064 -8.179 -2.683 1.00 77.00 166 LEU A CA 1
ATOM 1266 C C . LEU A 1 166 ? 3.364 -8.437 -1.343 1.00 77.00 166 LEU A C 1
ATOM 1268 O O . LEU A 1 166 ? 3.751 -9.362 -0.635 1.00 77.00 166 LEU A O 1
ATOM 1272 N N . GLY A 1 167 ? 2.351 -7.644 -0.982 1.00 70.69 167 GLY A N 1
ATOM 1273 C CA . GLY A 1 167 ? 1.762 -7.687 0.358 1.00 70.69 167 GLY A CA 1
ATOM 1274 C C . GLY A 1 167 ? 2.639 -6.980 1.387 1.00 70.69 167 GLY A C 1
ATOM 1275 O O . GLY A 1 167 ? 3.447 -6.120 1.039 1.00 70.69 167 GLY A O 1
ATOM 1276 N N . THR A 1 168 ? 2.484 -7.333 2.659 1.00 62.50 168 THR A N 1
ATOM 1277 C CA . THR A 1 168 ? 3.397 -6.901 3.729 1.00 62.50 168 THR A CA 1
ATOM 1278 C C . THR A 1 168 ? 4.440 -7.993 3.972 1.00 62.50 168 THR A C 1
ATOM 1280 O O . THR A 1 168 ? 4.203 -9.155 3.651 1.00 62.50 168 THR A O 1
ATOM 1283 N N . ALA A 1 169 ? 5.591 -7.673 4.573 1.00 54.25 169 ALA A N 1
ATOM 1284 C CA . ALA A 1 169 ? 6.556 -8.718 4.943 1.00 54.25 169 ALA A CA 1
ATOM 1285 C C . ALA A 1 169 ? 5.990 -9.747 5.951 1.00 54.25 169 ALA A C 1
ATOM 1287 O O . ALA A 1 169 ? 6.538 -10.842 6.063 1.00 54.25 169 ALA A O 1
ATOM 1288 N N . ALA A 1 170 ? 4.902 -9.403 6.658 1.00 46.34 170 ALA A N 1
ATOM 1289 C CA . ALA A 1 170 ? 4.200 -10.274 7.601 1.00 46.34 170 ALA A CA 1
ATOM 1290 C C . ALA A 1 170 ? 3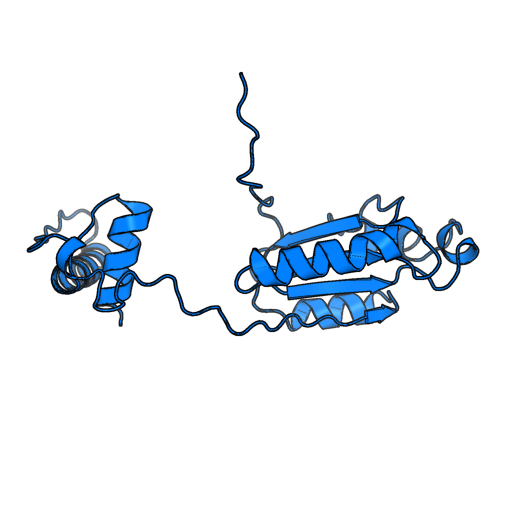.158 -11.194 6.929 1.00 46.34 170 ALA A C 1
ATOM 1292 O O . ALA A 1 170 ? 2.967 -12.317 7.383 1.00 46.34 170 ALA A O 1
ATOM 1293 N N . GLU A 1 171 ? 2.538 -10.760 5.829 1.00 45.97 171 GLU A N 1
ATOM 1294 C CA . GLU A 1 171 ? 1.619 -11.560 5.010 1.00 45.97 171 GLU A CA 1
ATOM 1295 C C . GLU A 1 171 ? 1.853 -11.267 3.520 1.00 45.97 171 GLU A C 1
ATOM 1297 O O . GLU A 1 171 ? 1.270 -10.332 2.951 1.00 45.97 171 GLU A O 1
ATOM 1302 N N . PRO A 1 172 ? 2.711 -12.052 2.852 1.00 44.31 172 PRO A N 1
ATOM 1303 C CA . PRO A 1 172 ? 2.800 -12.024 1.410 1.00 44.31 172 PRO A CA 1
ATOM 1304 C C . PRO A 1 172 ? 1.671 -12.898 0.850 1.00 44.31 172 PRO A C 1
ATOM 1306 O O . PRO A 1 172 ? 1.653 -14.104 1.081 1.00 44.31 172 PRO A O 1
ATOM 1309 N N . LEU A 1 173 ? 0.779 -12.277 0.066 1.00 42.97 173 LEU A N 1
ATOM 1310 C CA . LEU A 1 173 ? -0.371 -12.850 -0.664 1.00 42.97 173 LEU A CA 1
ATOM 1311 C C . LEU A 1 173 ? -1.735 -12.822 0.051 1.00 42.97 173 LEU A C 1
ATOM 1313 O O . LEU A 1 173 ? -2.379 -13.848 0.242 1.00 42.97 173 LEU A O 1
ATOM 1317 N N . ALA A 1 174 ? -2.268 -11.618 0.247 1.00 37.16 174 ALA A N 1
ATOM 1318 C CA . ALA A 1 174 ? -3.655 -11.355 -0.130 1.00 37.16 174 ALA A CA 1
ATOM 1319 C C . ALA A 1 174 ? -3.612 -10.382 -1.316 1.00 37.16 174 ALA A C 1
ATOM 1321 O O . ALA A 1 174 ? -2.849 -9.415 -1.301 1.00 37.16 174 ALA A O 1
ATOM 1322 N N . GLN A 1 175 ? -4.330 -10.697 -2.393 1.00 37.06 175 GLN A N 1
ATOM 1323 C CA . GLN A 1 175 ? -4.336 -9.908 -3.627 1.00 37.06 175 GLN A CA 1
ATOM 1324 C C . GLN A 1 175 ? -4.577 -8.418 -3.327 1.00 37.06 175 GLN A C 1
ATOM 1326 O O . GLN A 1 175 ? -5.382 -8.108 -2.446 1.00 37.06 175 GLN A O 1
ATOM 1331 N N . PRO A 1 176 ? -3.933 -7.484 -4.052 1.00 35.81 176 PRO A N 1
ATOM 1332 C CA . PRO A 1 176 ? -4.292 -6.085 -3.922 1.00 35.81 176 PRO A CA 1
ATOM 1333 C C . PRO A 1 176 ? -5.734 -5.947 -4.408 1.00 35.81 176 PRO A C 1
ATOM 1335 O O . PRO A 1 176 ? -6.020 -6.127 -5.593 1.00 35.81 176 PRO A O 1
ATOM 1338 N N . VAL A 1 177 ? -6.655 -5.636 -3.498 1.00 35.72 177 VAL A N 1
ATOM 1339 C CA . VAL A 1 177 ? -7.955 -5.108 -3.895 1.00 35.72 177 VAL A CA 1
ATOM 1340 C C . VAL A 1 177 ? -7.665 -3.739 -4.496 1.00 35.72 177 VAL A C 1
ATOM 1342 O O . VAL A 1 177 ? -7.496 -2.749 -3.787 1.00 35.72 177 VAL A O 1
ATOM 1345 N N . ILE A 1 178 ? -7.555 -3.685 -5.823 1.00 33.06 178 ILE A N 1
ATOM 1346 C CA . ILE A 1 178 ? -7.700 -2.435 -6.559 1.00 33.06 178 ILE A CA 1
ATOM 1347 C C . ILE A 1 178 ? -9.164 -2.029 -6.372 1.00 33.06 178 ILE A C 1
ATOM 1349 O O . ILE A 1 178 ? -10.031 -2.403 -7.158 1.00 33.06 178 ILE A O 1
ATOM 1353 N N . GLN A 1 179 ? -9.468 -1.303 -5.294 1.00 39.75 179 GLN A N 1
ATOM 1354 C CA . GLN A 1 179 ? -10.715 -0.550 -5.199 1.00 39.75 179 GLN A CA 1
ATOM 1355 C C . GLN A 1 179 ? -10.600 0.619 -6.178 1.00 39.75 179 GLN A C 1
ATOM 1357 O O . GLN A 1 179 ? -10.087 1.692 -5.877 1.00 39.75 179 GLN A O 1
ATOM 1362 N N . GLY A 1 180 ? -10.992 0.329 -7.409 1.00 33.88 180 GLY A N 1
ATOM 1363 C CA . GLY A 1 180 ? -10.951 1.232 -8.545 1.00 33.88 180 GLY A CA 1
ATOM 1364 C C . GLY A 1 180 ? -11.630 0.585 -9.741 1.00 33.88 180 GLY A C 1
ATOM 1365 O O . GLY A 1 180 ? -11.106 0.633 -10.850 1.00 33.88 180 GLY A O 1
ATOM 1366 N N . GLY A 1 181 ? -12.766 -0.074 -9.498 1.00 27.34 181 GLY A N 1
ATOM 1367 C CA . GLY A 1 181 ? -13.706 -0.374 -10.560 1.00 27.34 181 GLY A CA 1
ATOM 1368 C C . GLY A 1 181 ? -14.208 0.949 -11.124 1.00 27.34 181 GLY A C 1
ATOM 1369 O O . GLY A 1 181 ? -14.849 1.726 -10.422 1.00 27.34 181 GLY A O 1
ATOM 1370 N N . LEU A 1 182 ? -13.889 1.206 -12.389 1.00 39.94 182 LEU A N 1
ATOM 1371 C CA . LEU A 1 182 ? -14.797 1.926 -13.268 1.00 39.94 182 LEU A CA 1
ATOM 1372 C C . LEU A 1 182 ? -16.100 1.119 -13.275 1.00 39.94 182 LEU A C 1
ATOM 1374 O O . LEU A 1 182 ? -16.216 0.138 -14.008 1.00 39.94 182 LEU A O 1
ATOM 1378 N N . GLU A 1 183 ? -17.029 1.464 -12.388 1.00 32.22 183 GLU A N 1
ATOM 1379 C CA . GLU A 1 183 ? -18.399 0.979 -12.492 1.00 32.22 183 GLU A CA 1
ATOM 1380 C C . GLU A 1 183 ? -19.020 1.574 -13.765 1.00 32.22 183 GLU A C 1
ATOM 1382 O O . GLU A 1 183 ? -18.842 2.760 -14.064 1.00 32.22 183 GLU A O 1
ATOM 1387 N N . GLY A 1 184 ? -19.676 0.706 -14.545 1.00 32.44 184 GLY A N 1
ATOM 1388 C CA . GLY A 1 184 ? -20.472 1.052 -15.726 1.00 32.44 184 GLY A CA 1
ATOM 1389 C C . GLY A 1 184 ? -21.547 2.098 -15.405 1.00 32.44 184 GLY A C 1
ATOM 1390 O O . GLY A 1 184 ? -21.843 2.373 -14.247 1.00 32.44 184 GLY A O 1
ATOM 1391 N N . LEU A 1 185 ? -22.088 2.827 -16.384 1.00 29.97 185 LEU A N 1
ATOM 1392 C CA . LEU A 1 185 ? -23.038 2.289 -17.373 1.00 29.97 185 LEU A CA 1
ATOM 1393 C C . LEU A 1 185 ? -24.051 1.324 -16.750 1.00 29.97 185 LEU A C 1
ATOM 1395 O O . LEU A 1 185 ? -23.641 0.200 -16.389 1.00 29.97 185 LEU A O 1
#

pLDDT: mean 77.04, std 18.04, range [27.34, 97.0]

Organism: Symbiodinium pilosum (NCBI:txid2952)

Secondary structure (DSSP, 8-state):
-HHHHHHHHHHHHS-----HHHHHHHHHHHHHHHHSTT--------S-GGGGGGGTTTSPPP---------EEE--HHHHHHHHHT--S-EEEEEE-TT-HHHHHHHHHHHHHHHHH-TT-EEEEEE--SSHHHHH-TT-HHHH-HHHHTSTTTTT--SSSEEEE---SS---S-----------

Foldseek 3Di:
DQLLVQQQCCCVPVVQAADSVQSVQVSVQVVVCVVPDPDDGDGDRPGGNPVCPVVCSPPDPDQAPDPQVADEDADDPVVVVVVQVVFQFWEKEWEAAPPDPVRVVCVVVVVVCCVPPPGGYYYYYYHQDHDPVLLPDCCRCLNNPVVNCVQPQSNPPNDPGDMDTQGGSVDGDDDPPPPDDPDDD

Radius of gyration: 22.67 Å; chains: 1; bounding box: 45×42×55 Å

InterPro domains:
  IPR010357 Thioredoxin domain-containing protein 17-like domain [PF06110] (86-167)
  IPR036052 Tryptophan synthase beta chain-like, PALP domain superfamily [G3DSA:3.40.50.1100] (1-61)
  IPR036052 Tryptophan synthase beta chain-like, PALP domain superfamily [SSF53686] (1-58)
  IPR036249 Thioredoxin-like superfamily [SSF52833] (76-165)
  IPR050214 Cysteine synthase/Cystathionine beta-synthase [PTHR10314] (1-58)